Protein AF-U9TQ26-F1 (afdb_monomer_lite)

InterPro domains:
  IPR009071 High mobility group box domain [PS50118] (53-131)

Sequence (210 aa):
MTRAIKKACSNESNEDLIKKYGKVLDEVQDTLTITISNGQTPTANELLIKGDLKKPTNSSMLCINHLIKTCGLMDEVRKVEGTSKRTMQITRRLGGILWKRMDCHGPNKLFFIKLAQELRQIHKSKFPNYKPTSKKSAIRQFKFKQFKHVNDHIHIMNDHQIQPNITNPQNYLPQQQQISPQLTQQDFSYSSPYQHEILCYSDGNNLYIF

Structure (mmCIF, N/CA/C/O backbone):
data_AF-U9TQ26-F1
#
_entry.id   AF-U9TQ26-F1
#
loop_
_atom_site.group_PDB
_atom_site.id
_atom_site.type_symbol
_atom_site.label_atom_id
_atom_site.label_alt_id
_atom_site.label_comp_id
_atom_site.label_asym_id
_atom_site.label_entity_id
_atom_site.label_seq_id
_atom_site.pdbx_PDB_ins_code
_atom_site.Cartn_x
_atom_site.Cartn_y
_atom_site.Cartn_z
_atom_site.occupancy
_atom_site.B_iso_or_equiv
_atom_site.auth_seq_id
_atom_site.auth_comp_id
_atom_site.auth_asym_id
_atom_site.auth_atom_id
_atom_site.pdbx_PDB_model_num
ATOM 1 N N . MET A 1 1 ? 13.808 17.654 37.114 1.00 43.81 1 MET A N 1
ATOM 2 C CA . MET A 1 1 ? 12.631 17.375 36.251 1.00 43.81 1 MET A CA 1
ATOM 3 C C . MET A 1 1 ? 12.774 18.275 35.028 1.00 43.81 1 MET A C 1
ATOM 5 O O . MET A 1 1 ? 12.939 19.457 35.244 1.00 43.81 1 MET A O 1
ATOM 9 N N . THR A 1 2 ? 12.982 17.840 33.782 1.00 42.06 2 THR A N 1
ATOM 10 C CA . THR A 1 2 ? 12.018 17.198 32.867 1.00 42.06 2 THR A CA 1
ATOM 11 C C . THR A 1 2 ? 12.773 16.701 31.610 1.00 42.06 2 THR A C 1
ATOM 13 O O . THR A 1 2 ? 12.922 17.414 30.624 1.00 42.06 2 THR A O 1
ATOM 16 N N . ARG A 1 3 ? 13.269 15.454 31.607 1.00 40.59 3 ARG A N 1
ATOM 17 C CA . ARG A 1 3 ? 13.684 14.750 30.365 1.00 40.59 3 ARG A CA 1
ATOM 18 C C . ARG A 1 3 ? 12.710 13.641 29.947 1.00 40.59 3 ARG A C 1
ATOM 20 O O . ARG A 1 3 ? 12.872 13.058 28.882 1.00 40.59 3 ARG A O 1
ATOM 27 N N . ALA A 1 4 ? 11.668 13.396 30.742 1.00 45.12 4 ALA A N 1
ATOM 28 C CA . ALA A 1 4 ? 10.699 12.326 30.511 1.00 45.12 4 ALA A CA 1
ATOM 29 C C . ALA A 1 4 ? 9.598 12.670 29.485 1.00 45.12 4 ALA A C 1
ATOM 31 O O . ALA A 1 4 ? 8.915 11.774 29.007 1.00 45.12 4 ALA A O 1
ATOM 32 N N . ILE A 1 5 ? 9.436 13.937 29.085 1.00 44.72 5 ILE A N 1
ATOM 33 C CA . ILE A 1 5 ? 8.266 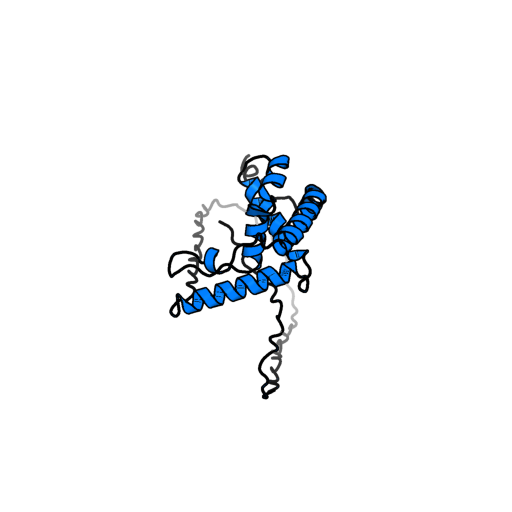14.358 28.285 1.00 44.72 5 ILE A CA 1
ATOM 34 C C . ILE A 1 5 ? 8.463 14.143 26.768 1.00 44.72 5 ILE A C 1
ATOM 36 O O . ILE A 1 5 ? 7.504 14.150 26.006 1.00 44.72 5 ILE A O 1
ATOM 40 N N . LYS A 1 6 ? 9.682 13.851 26.290 1.00 39.34 6 LYS A N 1
ATOM 41 C CA . LYS A 1 6 ? 9.944 13.675 24.844 1.00 39.34 6 LYS A CA 1
ATOM 42 C C . LYS A 1 6 ? 9.929 12.222 24.346 1.00 39.34 6 LYS A C 1
ATOM 44 O O . LYS A 1 6 ? 10.295 11.977 23.201 1.00 39.34 6 LYS A O 1
ATOM 49 N N . LYS A 1 7 ? 9.499 11.269 25.182 1.00 41.50 7 LYS A N 1
ATOM 50 C CA . LYS A 1 7 ? 9.422 9.827 24.866 1.00 41.50 7 LYS A CA 1
ATOM 51 C C . LYS A 1 7 ? 8.016 9.251 25.112 1.00 41.50 7 LYS A C 1
ATOM 53 O O . LYS A 1 7 ? 7.879 8.125 25.563 1.00 41.50 7 LYS A O 1
ATOM 58 N N . ALA A 1 8 ? 6.978 10.042 24.842 1.00 38.88 8 ALA A N 1
ATOM 59 C CA . ALA A 1 8 ? 5.574 9.631 24.972 1.00 38.88 8 ALA A CA 1
ATOM 60 C C . ALA A 1 8 ? 4.875 9.401 23.615 1.00 38.88 8 ALA A C 1
ATOM 62 O O . ALA A 1 8 ? 3.663 9.232 23.563 1.00 38.88 8 ALA A O 1
ATOM 63 N N . CYS A 1 9 ? 5.619 9.389 22.503 1.00 44.53 9 CYS A N 1
ATOM 64 C CA . CYS A 1 9 ? 5.066 9.113 21.179 1.00 44.53 9 CYS A CA 1
ATOM 65 C C . CYS A 1 9 ? 5.588 7.751 20.695 1.00 44.53 9 CYS A C 1
ATOM 67 O O . CYS A 1 9 ? 6.775 7.633 20.402 1.00 44.53 9 CYS A O 1
ATOM 69 N N . SER A 1 10 ? 4.687 6.763 20.618 1.00 52.91 10 SER A N 1
ATOM 70 C CA . SER A 1 10 ? 4.869 5.368 20.161 1.00 52.91 10 SER A CA 1
ATOM 71 C C . SER A 1 10 ? 5.214 4.311 21.226 1.00 52.91 10 SER A C 1
ATOM 73 O O . SER A 1 10 ? 6.255 3.665 21.139 1.00 52.91 10 SER A O 1
ATOM 75 N N . ASN A 1 11 ? 4.284 4.042 22.149 1.00 62.94 11 ASN A N 1
ATOM 76 C CA . ASN A 1 11 ? 4.274 2.795 22.934 1.00 62.94 11 ASN A CA 1
ATOM 77 C C . ASN A 1 11 ? 3.139 1.823 22.548 1.00 62.94 11 ASN A C 1
ATOM 79 O O . ASN A 1 11 ? 3.046 0.761 23.147 1.00 62.94 11 ASN A O 1
ATOM 83 N N . GLU A 1 12 ? 2.285 2.141 21.567 1.00 78.50 12 GLU A N 1
ATOM 84 C CA . GLU A 1 12 ? 1.255 1.190 21.114 1.00 78.50 12 GLU A CA 1
ATOM 85 C C . GLU A 1 12 ? 1.911 0.014 20.378 1.00 78.50 12 GLU A C 1
ATOM 87 O O . GLU A 1 12 ? 2.638 0.192 19.381 1.00 78.50 12 GLU A O 1
ATOM 92 N N . SER A 1 13 ? 1.663 -1.191 20.893 1.00 90.75 13 SER A N 1
ATOM 93 C CA . SER A 1 13 ? 2.089 -2.442 20.278 1.00 90.75 13 SER A CA 1
ATOM 94 C C . SER A 1 13 ? 1.297 -2.701 18.991 1.00 90.75 13 SER A C 1
ATOM 96 O O . SER A 1 13 ? 0.286 -2.052 18.717 1.00 90.75 13 SER A O 1
ATOM 98 N N . ASN A 1 14 ? 1.760 -3.632 18.153 1.00 91.88 14 ASN A N 1
ATOM 99 C CA . ASN A 1 14 ? 0.975 -4.013 16.975 1.00 91.88 14 ASN A CA 1
ATOM 100 C C . ASN A 1 14 ? -0.356 -4.664 17.374 1.00 91.88 14 ASN A C 1
ATOM 102 O O . ASN A 1 14 ? -1.339 -4.449 16.677 1.00 91.88 14 ASN A O 1
ATOM 106 N N . GLU A 1 15 ? -0.402 -5.376 18.501 1.00 93.31 15 GLU A N 1
ATOM 107 C CA . GLU A 1 15 ? -1.632 -5.985 19.017 1.00 93.31 15 GLU A CA 1
ATOM 108 C C . GLU A 1 15 ? -2.655 -4.928 19.437 1.00 93.31 15 GLU A C 1
ATOM 110 O O . GLU A 1 15 ? -3.832 -5.038 19.098 1.00 93.31 15 GLU A O 1
ATOM 115 N N . ASP A 1 16 ? -2.210 -3.844 20.082 1.00 94.12 16 ASP A N 1
ATOM 116 C CA . ASP A 1 16 ? -3.094 -2.725 20.436 1.00 94.12 16 ASP A CA 1
ATOM 117 C C . ASP A 1 16 ? -3.677 -2.065 19.184 1.00 94.12 16 ASP A C 1
ATOM 119 O O . ASP A 1 16 ? -4.864 -1.740 19.133 1.00 94.12 16 ASP A O 1
ATOM 123 N N . LEU A 1 17 ? -2.847 -1.899 18.149 1.00 93.94 17 LEU A N 1
ATOM 124 C CA . LEU A 1 17 ? -3.284 -1.360 16.865 1.00 93.94 17 LEU A CA 1
ATOM 125 C C . LEU A 1 17 ? -4.274 -2.300 16.168 1.00 93.94 17 LEU A C 1
ATOM 127 O O . LEU A 1 17 ? -5.287 -1.827 15.666 1.00 93.94 17 LEU A O 1
ATOM 131 N N . ILE A 1 18 ? -4.028 -3.612 16.166 1.00 94.81 18 ILE A N 1
ATOM 132 C CA . ILE A 1 18 ? -4.957 -4.602 15.600 1.00 94.81 18 ILE A CA 1
ATOM 133 C C . ILE A 1 18 ? -6.285 -4.568 16.354 1.00 94.81 18 ILE A C 1
ATOM 135 O O . ILE A 1 18 ? -7.337 -4.503 15.729 1.00 94.81 18 ILE A O 1
ATOM 139 N N . LYS A 1 19 ? -6.256 -4.531 17.687 1.00 95.88 19 LYS A N 1
ATOM 140 C CA . LYS A 1 19 ? -7.470 -4.459 18.505 1.00 95.88 19 LYS A CA 1
ATOM 141 C C . LYS A 1 19 ? -8.260 -3.176 18.246 1.00 95.88 19 LYS A C 1
ATOM 143 O O . LYS A 1 19 ? -9.481 -3.218 18.138 1.00 95.88 19 LYS A O 1
ATOM 148 N N . LYS A 1 20 ? -7.574 -2.036 18.137 1.00 95.38 20 LYS A N 1
ATOM 149 C CA . LYS A 1 20 ? -8.203 -0.725 17.923 1.00 95.38 20 LYS A CA 1
ATOM 150 C C . LYS A 1 20 ? -8.750 -0.553 16.504 1.00 95.38 20 LYS A C 1
ATOM 152 O O . LYS A 1 20 ? -9.807 0.044 16.334 1.00 95.38 20 LYS A O 1
ATOM 157 N N . TYR A 1 21 ? -8.034 -1.059 15.503 1.00 96.06 21 TYR A N 1
ATOM 158 C CA . TYR A 1 21 ? -8.329 -0.842 14.085 1.00 96.06 21 TYR A CA 1
ATOM 159 C C . TYR A 1 21 ? -8.848 -2.087 13.362 1.00 96.06 21 TYR A C 1
ATOM 161 O O . TYR A 1 21 ? -8.988 -2.040 12.148 1.00 96.06 21 TYR A O 1
ATOM 169 N N . GLY A 1 22 ? -9.156 -3.183 14.061 1.00 94.75 22 GLY A N 1
ATOM 170 C CA . GLY A 1 22 ? -9.505 -4.474 13.452 1.00 94.75 22 GLY A CA 1
ATOM 171 C C . GLY A 1 22 ? -10.570 -4.367 12.362 1.00 94.75 22 GLY A C 1
ATOM 172 O O . GLY A 1 22 ? -10.318 -4.760 11.229 1.00 94.75 22 GLY A O 1
ATOM 173 N N . LYS A 1 23 ? -11.688 -3.695 12.665 1.00 95.50 23 LYS A N 1
ATOM 174 C CA . LYS A 1 23 ? -12.761 -3.440 11.693 1.00 95.50 23 LYS A CA 1
ATOM 175 C C . LYS A 1 23 ? -12.274 -2.666 10.459 1.00 95.50 23 LYS A C 1
ATOM 177 O O . LYS A 1 23 ? -12.563 -3.062 9.339 1.00 95.50 23 LYS A O 1
ATOM 182 N N . VAL A 1 24 ? -11.490 -1.603 10.661 1.00 94.94 24 VAL A N 1
ATOM 183 C CA . VAL A 1 24 ? -10.896 -0.816 9.564 1.00 94.94 24 VAL A CA 1
ATOM 184 C C . VAL A 1 24 ? -9.964 -1.682 8.715 1.00 94.94 24 VAL A C 1
ATOM 186 O O . VAL A 1 24 ? -9.940 -1.549 7.498 1.00 94.94 24 VAL A O 1
ATOM 189 N N . LEU A 1 25 ? -9.184 -2.568 9.340 1.00 96.00 25 LEU A N 1
ATOM 190 C CA . LEU A 1 25 ? -8.271 -3.459 8.627 1.00 96.00 25 LEU A CA 1
ATOM 191 C C . LEU A 1 25 ? -9.029 -4.462 7.754 1.00 96.00 25 LEU A C 1
ATOM 193 O O . LEU A 1 25 ? -8.607 -4.686 6.623 1.00 96.00 25 LEU A O 1
ATOM 197 N N . ASP A 1 26 ? -10.126 -5.027 8.256 1.00 95.81 26 ASP A N 1
ATOM 198 C CA . ASP A 1 26 ? -10.966 -5.954 7.493 1.00 95.81 26 ASP A CA 1
ATOM 199 C C . ASP A 1 26 ? -11.636 -5.237 6.301 1.00 95.81 26 ASP A C 1
ATOM 201 O O . ASP A 1 26 ? -11.455 -5.652 5.158 1.00 95.81 26 ASP A O 1
ATOM 205 N N . GLU A 1 27 ? -12.278 -4.085 6.528 1.00 95.69 27 GLU A N 1
ATOM 206 C CA . GLU A 1 27 ? -12.946 -3.300 5.470 1.00 95.69 27 GLU A CA 1
ATOM 207 C C . GLU A 1 27 ? -11.976 -2.830 4.370 1.00 95.69 27 GLU A C 1
ATOM 209 O O . GLU A 1 27 ? -12.274 -2.883 3.170 1.00 95.69 27 GLU A O 1
ATOM 214 N N . VAL A 1 28 ? -10.780 -2.384 4.762 1.00 95.88 28 VAL A N 1
ATOM 215 C CA . VAL A 1 28 ? -9.735 -1.966 3.818 1.00 95.88 28 VAL A CA 1
ATOM 216 C C . VAL A 1 28 ? -9.204 -3.160 3.018 1.00 95.88 28 VAL A C 1
ATOM 218 O O . VAL A 1 28 ? -8.872 -3.009 1.840 1.00 95.88 28 VAL A O 1
ATOM 221 N N . GLN A 1 29 ? -9.116 -4.347 3.623 1.00 95.06 29 GLN A N 1
ATOM 222 C CA . GLN A 1 29 ? -8.685 -5.562 2.933 1.00 95.06 29 GLN A CA 1
ATOM 223 C C . GLN A 1 29 ? -9.734 -6.054 1.921 1.00 95.06 29 GLN A C 1
ATOM 225 O O . GLN A 1 29 ? -9.367 -6.486 0.823 1.00 95.06 29 GLN A O 1
ATOM 230 N N . ASP A 1 30 ? -11.020 -5.933 2.239 1.00 95.50 30 ASP A N 1
ATOM 231 C CA . ASP A 1 30 ? -12.103 -6.221 1.293 1.00 95.50 30 ASP A CA 1
ATOM 232 C C . ASP A 1 30 ? -12.075 -5.236 0.122 1.00 95.50 30 ASP A C 1
ATOM 234 O O . ASP A 1 30 ? -12.073 -5.638 -1.046 1.00 95.50 30 ASP A O 1
ATOM 238 N N . THR A 1 31 ? -11.920 -3.944 0.426 1.00 95.94 31 THR A N 1
ATOM 239 C CA . THR A 1 31 ? -11.765 -2.887 -0.582 1.00 95.94 31 THR A CA 1
ATOM 240 C C . THR A 1 31 ? -10.577 -3.160 -1.500 1.00 95.94 31 THR A C 1
ATOM 242 O O . THR A 1 31 ? -10.701 -3.012 -2.711 1.00 95.94 31 THR A O 1
ATOM 245 N N . LEU A 1 32 ? -9.440 -3.611 -0.958 1.00 96.00 32 LEU A N 1
ATOM 246 C CA . LEU A 1 32 ? -8.273 -3.991 -1.758 1.00 96.00 32 LEU A CA 1
ATOM 247 C C . LEU A 1 32 ? -8.599 -5.097 -2.771 1.00 96.00 32 LEU A C 1
ATOM 249 O O . LEU A 1 32 ? -8.167 -5.042 -3.922 1.00 96.00 32 LEU A O 1
ATOM 253 N N . THR A 1 33 ? -9.347 -6.110 -2.343 1.00 95.06 33 THR A N 1
ATOM 254 C CA . THR A 1 33 ? -9.734 -7.229 -3.213 1.00 95.06 33 THR A CA 1
ATOM 255 C C . THR A 1 33 ? -10.623 -6.740 -4.357 1.00 95.06 33 THR A C 1
ATOM 257 O O . THR A 1 33 ? -10.431 -7.127 -5.512 1.00 95.06 33 THR A O 1
ATO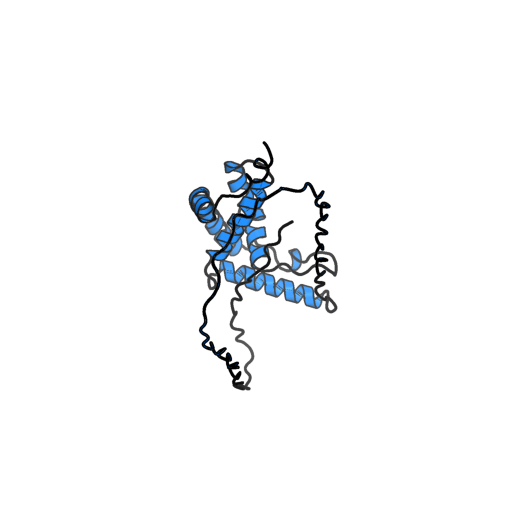M 260 N N . ILE A 1 34 ? -11.548 -5.827 -4.054 1.00 94.62 34 ILE A N 1
ATOM 261 C CA . ILE A 1 34 ? -12.435 -5.201 -5.038 1.00 94.62 34 ILE A CA 1
ATOM 262 C C . ILE A 1 34 ? -11.640 -4.322 -6.015 1.00 94.62 34 ILE A C 1
ATOM 264 O O . ILE A 1 34 ? -11.821 -4.448 -7.225 1.00 94.62 34 ILE A O 1
ATOM 268 N N . THR A 1 35 ? -10.732 -3.464 -5.534 1.00 94.00 35 THR A N 1
ATOM 269 C CA . THR A 1 35 ? -9.969 -2.552 -6.406 1.00 94.00 35 THR A CA 1
ATOM 270 C C . THR A 1 35 ? -9.038 -3.302 -7.352 1.00 94.00 35 THR A C 1
ATOM 272 O O . THR A 1 35 ? -8.935 -2.919 -8.518 1.00 94.00 35 THR A O 1
ATOM 275 N N . ILE A 1 36 ? -8.409 -4.390 -6.894 1.00 92.81 36 ILE A N 1
ATOM 276 C CA . ILE A 1 36 ? -7.606 -5.274 -7.751 1.00 92.81 36 ILE A CA 1
ATOM 277 C C . ILE A 1 36 ? -8.491 -5.945 -8.806 1.00 92.81 36 ILE A C 1
ATOM 279 O O . ILE A 1 36 ? -8.161 -5.906 -9.990 1.00 92.81 36 ILE A O 1
ATOM 283 N N . SER A 1 37 ? -9.629 -6.516 -8.401 1.00 91.88 37 SER A N 1
ATOM 284 C CA . SER A 1 37 ? -10.542 -7.217 -9.319 1.00 91.88 37 SER A CA 1
ATOM 285 C C . SER A 1 37 ? -11.130 -6.286 -10.385 1.00 91.88 37 SER A C 1
ATOM 287 O O . SER A 1 37 ? -11.307 -6.689 -11.530 1.00 91.88 37 SER A O 1
ATOM 289 N N . ASN A 1 38 ? -11.363 -5.021 -10.031 1.00 92.38 38 ASN A N 1
ATOM 290 C CA . ASN A 1 38 ? -11.875 -3.992 -10.937 1.00 92.38 38 ASN A CA 1
ATOM 291 C C . ASN A 1 38 ? -10.784 -3.317 -11.788 1.00 92.38 38 ASN A C 1
ATOM 293 O O . ASN A 1 38 ? -11.084 -2.381 -12.527 1.00 92.38 38 ASN A O 1
ATOM 297 N N . GLY A 1 39 ? -9.514 -3.720 -11.657 1.00 87.50 39 GLY A N 1
ATOM 298 C CA . GLY A 1 39 ? -8.400 -3.102 -12.381 1.00 87.50 39 GLY A CA 1
ATOM 299 C C . GLY A 1 39 ? -8.113 -1.651 -11.974 1.00 87.50 39 GLY A C 1
ATOM 300 O O . GLY A 1 39 ? -7.426 -0.934 -12.695 1.00 87.50 39 GLY A O 1
ATOM 301 N N . GLN A 1 40 ? -8.593 -1.201 -10.811 1.00 87.75 40 GLN A N 1
ATOM 302 C CA . GLN A 1 40 ? -8.373 0.150 -10.272 1.00 87.75 40 GLN A CA 1
ATOM 303 C C . GLN A 1 40 ? -7.003 0.284 -9.588 1.00 87.75 40 GLN A C 1
ATOM 305 O O . GLN A 1 40 ? -6.832 0.989 -8.591 1.00 87.75 40 GLN A O 1
ATOM 310 N N . THR A 1 41 ? -6.009 -0.421 -10.113 1.00 87.75 41 THR A N 1
ATOM 311 C CA . THR A 1 41 ? -4.641 -0.478 -9.605 1.00 87.75 41 THR A CA 1
ATOM 312 C C . THR A 1 41 ? -3.686 0.166 -10.598 1.00 87.75 41 THR A C 1
ATOM 314 O O . THR A 1 41 ? -3.845 -0.038 -11.800 1.00 87.75 41 THR A O 1
ATOM 317 N N . PRO A 1 42 ? -2.661 0.891 -10.127 1.00 84.25 42 PRO A N 1
ATOM 318 C CA . PRO A 1 42 ? -1.693 1.504 -11.019 1.00 84.25 42 PRO A CA 1
ATOM 319 C C . PRO A 1 42 ? -0.863 0.445 -11.752 1.00 84.25 42 PRO A C 1
ATOM 321 O O . PRO A 1 42 ? -0.456 -0.566 -11.174 1.00 84.25 42 PRO A O 1
ATOM 324 N N . THR A 1 43 ? -0.560 0.720 -13.012 1.00 87.94 43 THR A N 1
ATOM 325 C CA . THR A 1 43 ? 0.339 -0.072 -13.851 1.00 87.94 43 THR A CA 1
ATOM 326 C C . THR A 1 43 ? 1.804 0.200 -13.504 1.00 87.94 43 THR A C 1
ATOM 328 O O . THR A 1 43 ? 2.170 1.247 -12.960 1.00 87.94 43 THR A O 1
ATOM 331 N N . ALA A 1 44 ? 2.695 -0.724 -13.867 1.00 85.62 44 ALA A N 1
ATOM 332 C CA . ALA A 1 44 ? 4.127 -0.556 -13.630 1.00 85.62 44 ALA A CA 1
ATOM 333 C C . ALA A 1 44 ? 4.710 0.697 -14.324 1.00 85.62 44 ALA A C 1
ATOM 335 O O . ALA A 1 44 ? 5.607 1.342 -13.781 1.00 85.62 44 ALA A O 1
ATOM 336 N N . ASN A 1 45 ? 4.173 1.087 -15.486 1.00 84.81 45 ASN A N 1
ATOM 337 C CA . ASN A 1 45 ? 4.589 2.297 -16.201 1.00 84.81 45 ASN A CA 1
ATOM 338 C C . ASN A 1 45 ? 4.218 3.586 -15.449 1.00 84.81 45 ASN A C 1
ATOM 340 O O . ASN A 1 45 ? 5.028 4.509 -15.387 1.00 84.81 45 ASN A O 1
ATOM 344 N N . GLU A 1 46 ? 3.032 3.643 -14.839 1.00 86.50 46 GLU A N 1
ATOM 345 C CA . GLU A 1 46 ? 2.584 4.791 -14.033 1.00 86.50 46 GLU A CA 1
ATOM 346 C C . GLU A 1 46 ? 3.390 4.941 -12.736 1.00 86.50 46 GLU A C 1
ATOM 348 O O . GLU A 1 46 ? 3.581 6.048 -12.230 1.00 86.50 46 GLU A O 1
ATOM 353 N N . LEU A 1 47 ? 3.893 3.825 -12.204 1.00 85.94 47 LEU A N 1
ATOM 354 C CA . LEU A 1 47 ? 4.709 3.775 -10.989 1.00 85.94 47 LEU A CA 1
ATOM 355 C C . LEU A 1 47 ? 6.193 4.068 -11.230 1.00 85.94 47 LEU A C 1
ATOM 357 O O . LEU A 1 47 ? 6.968 4.174 -10.271 1.00 85.94 47 LEU A O 1
ATOM 361 N N . LEU A 1 48 ? 6.609 4.195 -12.490 1.00 82.81 48 LEU A N 1
ATOM 362 C CA . LEU A 1 48 ? 7.991 4.463 -12.840 1.00 82.81 48 LEU A CA 1
ATOM 363 C C . LEU A 1 48 ? 8.374 5.891 -12.434 1.00 82.81 48 LEU A C 1
ATOM 365 O O . LEU A 1 48 ? 7.880 6.884 -12.969 1.00 82.81 48 LEU A O 1
ATOM 369 N N . ILE A 1 49 ? 9.292 6.004 -11.476 1.00 76.00 49 ILE A N 1
ATOM 370 C CA . ILE A 1 49 ? 9.747 7.301 -10.977 1.00 76.00 49 ILE A CA 1
ATOM 371 C C . ILE A 1 49 ? 10.544 8.019 -12.075 1.00 76.00 49 ILE A C 1
ATOM 373 O O . ILE A 1 49 ? 11.438 7.442 -12.693 1.00 76.00 49 ILE A O 1
ATOM 377 N N . LYS A 1 50 ? 10.244 9.303 -12.301 1.00 66.88 50 LYS A N 1
ATOM 378 C CA . LYS A 1 50 ? 11.040 10.170 -13.180 1.00 66.88 50 LYS A CA 1
ATOM 379 C C . LYS A 1 50 ? 12.388 10.475 -12.503 1.00 66.88 50 LYS A C 1
ATOM 381 O O . LYS A 1 50 ? 12.408 11.054 -11.415 1.00 66.88 50 LYS A O 1
ATOM 386 N N . GLY A 1 51 ? 13.489 10.082 -13.143 1.00 60.50 51 GLY A N 1
ATOM 387 C CA . GLY A 1 51 ? 14.866 10.354 -12.714 1.00 60.50 51 GLY A CA 1
ATOM 388 C C . GLY A 1 51 ? 15.702 9.089 -12.486 1.00 60.50 51 GLY A C 1
ATOM 389 O O . GLY A 1 51 ? 15.308 8.196 -11.740 1.00 60.50 51 GLY A O 1
ATOM 390 N N . ASP A 1 52 ? 16.891 9.067 -13.084 1.00 60.88 52 ASP A N 1
ATOM 391 C CA . ASP A 1 52 ? 17.717 7.883 -13.388 1.00 60.88 52 ASP A CA 1
ATOM 392 C C . ASP A 1 52 ? 18.337 7.153 -12.176 1.00 60.88 52 ASP A C 1
ATOM 394 O O . ASP A 1 52 ? 19.129 6.223 -12.328 1.00 60.88 52 ASP A O 1
ATOM 398 N N . LEU A 1 53 ? 18.036 7.587 -10.949 1.00 69.31 53 LEU A N 1
ATOM 399 C CA . LEU A 1 53 ? 18.851 7.276 -9.766 1.00 69.31 53 LEU A CA 1
ATOM 400 C C . LEU A 1 53 ? 18.075 6.693 -8.579 1.00 69.31 53 LEU A C 1
ATOM 402 O O . LEU A 1 53 ? 18.688 6.325 -7.573 1.00 69.31 53 LEU A O 1
ATOM 406 N N . LYS A 1 54 ? 16.743 6.602 -8.640 1.00 81.94 54 LYS A N 1
ATOM 407 C CA . LYS A 1 54 ? 15.943 6.081 -7.517 1.00 81.94 54 LYS A CA 1
ATOM 408 C C . LYS A 1 54 ? 15.657 4.595 -7.692 1.00 81.94 54 LYS A C 1
ATOM 410 O O . LYS A 1 54 ? 15.239 4.163 -8.753 1.00 81.94 54 LYS A O 1
ATOM 415 N N . LYS A 1 55 ? 15.840 3.820 -6.617 1.00 86.31 55 LYS A N 1
ATOM 416 C CA . LYS A 1 55 ? 15.521 2.385 -6.599 1.00 86.31 55 LYS A CA 1
ATOM 417 C C . LYS A 1 55 ? 14.030 2.181 -6.923 1.00 86.31 55 LYS A C 1
ATOM 419 O O . LYS A 1 55 ? 13.212 2.905 -6.349 1.00 86.31 55 LYS A O 1
ATOM 424 N N . PRO A 1 56 ? 13.663 1.194 -7.763 1.00 89.56 56 PRO A N 1
ATOM 425 C CA . PRO A 1 56 ? 12.263 0.842 -7.958 1.00 89.56 56 PRO A CA 1
ATOM 426 C C . PRO A 1 56 ? 11.630 0.391 -6.634 1.00 89.56 56 PRO A C 1
ATOM 428 O O . PRO A 1 56 ? 12.271 -0.258 -5.800 1.00 89.56 56 PRO A O 1
ATOM 431 N N . THR A 1 57 ? 10.368 0.762 -6.439 1.00 91.69 57 THR A N 1
ATOM 432 C CA . THR A 1 57 ? 9.595 0.444 -5.232 1.00 91.69 57 THR A CA 1
ATOM 433 C C . THR A 1 57 ? 9.360 -1.069 -5.128 1.00 91.69 57 THR A C 1
ATOM 435 O O . THR A 1 57 ? 9.063 -1.709 -6.133 1.00 91.69 57 THR A O 1
ATOM 438 N N . ASN A 1 58 ? 9.496 -1.654 -3.931 1.00 95.06 58 ASN A N 1
ATOM 439 C CA . ASN A 1 58 ? 9.234 -3.084 -3.710 1.00 95.06 58 ASN A CA 1
ATOM 440 C C . ASN A 1 58 ? 7.733 -3.374 -3.509 1.00 95.06 58 ASN A C 1
ATOM 442 O O . ASN A 1 58 ? 6.932 -2.462 -3.307 1.00 95.06 58 ASN A O 1
ATOM 446 N N . SER A 1 59 ? 7.357 -4.653 -3.546 1.00 96.38 59 SER A N 1
ATOM 447 C CA . SER A 1 59 ? 5.960 -5.109 -3.487 1.00 96.38 59 SER A CA 1
ATOM 448 C C . SER A 1 59 ? 5.222 -4.659 -2.226 1.00 96.38 59 SER A C 1
ATOM 450 O O . SER A 1 59 ? 4.101 -4.162 -2.321 1.00 96.38 59 SER A O 1
ATOM 452 N N . SER A 1 60 ? 5.860 -4.753 -1.056 1.00 96.88 60 SER A N 1
ATOM 453 C CA . SER A 1 60 ? 5.256 -4.319 0.208 1.00 96.88 60 SER A CA 1
ATOM 454 C C . SER A 1 60 ? 4.960 -2.820 0.209 1.00 96.88 60 SER A C 1
ATOM 456 O O . SER A 1 60 ? 3.861 -2.411 0.577 1.00 96.88 60 SER A O 1
ATOM 458 N N . MET A 1 61 ? 5.888 -1.989 -0.272 1.00 95.69 61 MET A N 1
ATOM 459 C CA . MET A 1 61 ? 5.660 -0.549 -0.379 1.00 95.69 61 MET A CA 1
ATOM 460 C C . MET A 1 61 ? 4.622 -0.192 -1.440 1.00 95.69 61 MET A C 1
ATOM 462 O O . MET A 1 61 ? 3.859 0.748 -1.223 1.00 95.69 61 MET A O 1
ATOM 466 N N . LEU A 1 62 ? 4.563 -0.915 -2.564 1.00 96.06 62 LEU A N 1
ATOM 467 C C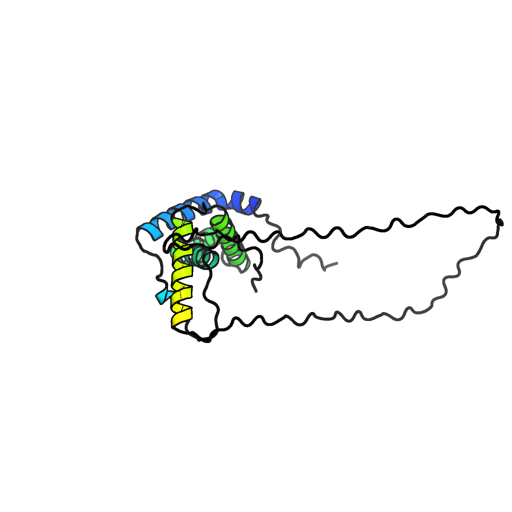A . LEU A 1 62 ? 3.502 -0.734 -3.559 1.00 96.06 62 LEU A CA 1
ATOM 468 C C . LEU A 1 62 ? 2.126 -1.014 -2.949 1.00 96.06 62 LEU A C 1
ATOM 470 O O . LEU A 1 62 ? 1.236 -0.172 -3.058 1.00 96.06 62 LEU A O 1
ATOM 474 N N . CYS A 1 63 ? 1.992 -2.133 -2.235 1.00 97.00 63 CYS A N 1
ATOM 475 C CA . CYS A 1 63 ? 0.770 -2.488 -1.525 1.00 97.00 63 CYS A CA 1
ATOM 476 C C . CYS A 1 63 ? 0.387 -1.422 -0.492 1.00 97.00 63 CYS A C 1
ATOM 478 O O . CYS A 1 63 ? -0.713 -0.880 -0.551 1.00 97.00 63 CYS A O 1
ATOM 480 N N . ILE A 1 64 ? 1.304 -1.045 0.406 1.00 97.06 64 ILE A N 1
ATOM 481 C CA . ILE A 1 64 ? 1.040 -0.040 1.447 1.00 97.06 64 ILE A CA 1
ATOM 482 C C . ILE A 1 64 ? 0.634 1.303 0.830 1.00 97.06 64 ILE A C 1
ATOM 484 O O . ILE A 1 64 ? -0.302 1.941 1.304 1.00 97.06 64 ILE A O 1
ATOM 488 N N . ASN A 1 65 ? 1.297 1.738 -0.242 1.00 95.56 65 ASN A N 1
ATOM 489 C CA . ASN A 1 65 ? 0.932 2.975 -0.925 1.00 95.56 65 ASN A CA 1
ATOM 490 C C . ASN A 1 65 ? -0.473 2.902 -1.537 1.00 95.56 65 ASN A C 1
ATOM 492 O O . ASN A 1 65 ? -1.200 3.892 -1.472 1.00 95.56 65 ASN A O 1
ATOM 496 N N . HIS A 1 66 ? -0.852 1.758 -2.111 1.00 95.62 66 HIS A N 1
ATOM 497 C CA . HIS A 1 66 ? -2.189 1.550 -2.664 1.00 95.62 66 HIS A CA 1
ATOM 498 C C . HIS A 1 66 ? -3.259 1.531 -1.564 1.00 95.62 66 HIS A C 1
ATOM 500 O O . HIS A 1 66 ? -4.253 2.242 -1.672 1.00 95.62 66 HIS A O 1
ATOM 506 N N . LEU A 1 67 ? -3.002 0.836 -0.451 1.00 97.00 67 LEU A N 1
ATOM 507 C CA . LEU A 1 67 ? -3.873 0.838 0.729 1.00 97.00 67 LEU A CA 1
ATOM 508 C C . LEU A 1 67 ? -4.132 2.262 1.246 1.00 97.00 67 LEU A C 1
ATOM 510 O O . LEU A 1 67 ? -5.265 2.632 1.540 1.00 97.00 67 LEU A O 1
ATOM 514 N N . ILE A 1 68 ? -3.075 3.076 1.325 1.00 95.81 68 ILE A N 1
ATOM 515 C CA . ILE A 1 68 ? -3.131 4.460 1.814 1.00 95.81 68 ILE A CA 1
ATOM 516 C C . ILE A 1 68 ? -3.893 5.381 0.859 1.00 95.81 68 ILE A C 1
ATOM 518 O O . ILE A 1 68 ? -4.647 6.229 1.329 1.00 95.81 68 ILE A O 1
ATOM 522 N N . LYS A 1 69 ? -3.643 5.275 -0.451 1.00 92.62 69 LYS A N 1
ATOM 523 C CA . LYS A 1 69 ? -4.127 6.246 -1.447 1.00 92.62 69 LYS A CA 1
ATOM 524 C C . LYS A 1 69 ? -5.453 5.868 -2.091 1.00 92.62 69 LYS A C 1
ATOM 526 O O . LYS A 1 69 ? -6.203 6.762 -2.457 1.00 92.62 69 LYS A O 1
ATOM 531 N N . THR A 1 70 ? -5.695 4.577 -2.286 1.00 93.44 70 THR A N 1
ATOM 532 C CA . THR A 1 70 ? -6.818 4.074 -3.082 1.00 93.44 70 THR A CA 1
ATOM 533 C C . THR A 1 70 ? -7.836 3.355 -2.210 1.00 93.44 70 THR A C 1
ATOM 535 O O . THR A 1 70 ? -9.025 3.598 -2.359 1.00 93.44 70 THR A O 1
ATOM 538 N N . CYS A 1 71 ? -7.393 2.536 -1.253 1.00 94.75 71 CYS A N 1
ATOM 539 C CA . CYS A 1 71 ? -8.307 1.788 -0.379 1.00 94.75 71 CYS A CA 1
ATOM 540 C C . CYS A 1 71 ? -8.740 2.570 0.878 1.00 94.75 71 CYS A C 1
ATOM 542 O O . CYS A 1 71 ? -9.314 1.984 1.786 1.00 94.75 71 CYS A O 1
ATOM 544 N N . GLY A 1 72 ? -8.429 3.868 0.980 1.00 94.06 72 GLY A N 1
ATOM 545 C CA . GLY A 1 72 ? -8.938 4.734 2.052 1.00 94.06 72 GLY A CA 1
ATOM 546 C C . GLY A 1 72 ? -8.321 4.540 3.445 1.00 94.06 72 GLY A C 1
ATOM 547 O O . GLY A 1 72 ? -8.773 5.181 4.392 1.00 94.06 72 GLY A O 1
ATOM 548 N N . LEU A 1 73 ? -7.256 3.738 3.608 1.00 96.62 73 LEU A N 1
ATOM 549 C CA . LEU A 1 73 ? -6.669 3.454 4.932 1.00 96.62 73 LEU A CA 1
ATOM 550 C C . LEU A 1 73 ? -6.258 4.729 5.687 1.00 96.62 73 LEU A C 1
ATOM 552 O O . LEU A 1 73 ? -6.382 4.806 6.907 1.00 96.62 73 LEU A O 1
ATOM 556 N N . MET A 1 74 ? -5.748 5.743 4.981 1.00 96.19 74 MET A N 1
ATOM 557 C CA . MET A 1 74 ? -5.389 7.019 5.609 1.00 96.19 74 MET A CA 1
ATOM 558 C C . MET A 1 74 ? -6.610 7.742 6.176 1.00 96.19 74 MET A C 1
ATOM 560 O O . MET A 1 74 ? -6.526 8.325 7.257 1.00 96.19 74 MET A O 1
ATOM 564 N N . ASP A 1 75 ? -7.717 7.720 5.445 1.00 96.00 75 ASP A N 1
ATOM 565 C CA . ASP A 1 75 ? -8.915 8.465 5.802 1.00 96.00 75 ASP A CA 1
ATOM 566 C C . ASP A 1 75 ? -9.639 7.798 6.969 1.00 96.00 75 ASP A C 1
ATOM 568 O O . ASP A 1 75 ? -10.033 8.494 7.903 1.00 96.00 75 ASP A O 1
ATOM 572 N N . GLU A 1 76 ? -9.677 6.465 7.017 1.00 95.69 76 GLU A N 1
ATOM 573 C CA . GLU A 1 76 ? -10.204 5.747 8.183 1.00 95.69 76 GLU A CA 1
ATOM 574 C C . GLU A 1 76 ? -9.389 6.016 9.455 1.00 95.69 76 GLU A C 1
ATOM 576 O O . GLU A 1 76 ? -9.950 6.299 10.514 1.00 95.69 76 GLU A O 1
ATOM 581 N N . VAL A 1 77 ? -8.055 6.035 9.367 1.00 94.81 77 VAL A N 1
ATOM 582 C CA . VAL A 1 77 ? -7.214 6.373 10.531 1.00 94.81 77 VAL A CA 1
ATOM 583 C C . VAL A 1 77 ? -7.410 7.835 10.950 1.00 94.81 77 VAL A C 1
ATOM 585 O O . VAL A 1 77 ? -7.419 8.137 12.144 1.00 94.81 77 VAL A O 1
ATOM 588 N N . ARG A 1 78 ? -7.612 8.759 10.000 1.00 95.44 78 ARG A N 1
ATOM 589 C CA . ARG A 1 78 ? -7.901 10.173 10.302 1.00 95.44 78 ARG A CA 1
ATOM 590 C C . ARG A 1 78 ? -9.223 10.364 11.036 1.00 95.44 78 ARG A C 1
ATOM 592 O O . ARG A 1 78 ? -9.286 11.260 11.872 1.00 95.44 78 ARG A O 1
ATOM 599 N N . LYS A 1 79 ? -10.248 9.548 10.770 1.00 94.19 79 LYS A N 1
ATOM 600 C CA . LYS A 1 79 ? -11.516 9.607 11.521 1.00 94.19 79 LYS A CA 1
ATOM 601 C C . LYS A 1 79 ? -11.316 9.308 13.010 1.00 94.19 79 LYS A C 1
ATOM 603 O O . LYS A 1 79 ? -12.048 9.842 13.834 1.00 94.19 79 LYS A O 1
ATOM 608 N N . VAL A 1 80 ? -10.314 8.494 13.351 1.00 91.56 80 VAL A N 1
ATOM 609 C CA . VAL A 1 80 ? -10.023 8.078 14.734 1.00 91.56 80 VAL A CA 1
ATOM 610 C C . VAL A 1 80 ? -8.992 8.985 15.418 1.00 91.56 80 VAL A C 1
ATOM 612 O O . VAL A 1 80 ? -9.168 9.352 16.575 1.00 91.56 80 VAL A O 1
ATOM 615 N N . GLU A 1 81 ? -7.906 9.348 14.731 1.00 90.31 81 GLU A N 1
ATOM 616 C CA . GLU A 1 81 ? -6.762 10.073 15.327 1.00 90.31 81 GLU A CA 1
ATOM 617 C C . GLU A 1 81 ? -6.715 11.564 14.961 1.00 90.31 81 GLU A C 1
ATOM 619 O O . GLU A 1 81 ? -5.879 12.309 15.476 1.00 90.31 81 GLU A O 1
ATOM 624 N N . GLY A 1 82 ? -7.547 12.006 14.018 1.00 90.88 82 GLY A N 1
ATOM 625 C CA . GLY A 1 82 ? -7.429 13.317 13.391 1.00 90.88 82 GLY A CA 1
ATOM 626 C C . GLY A 1 82 ? -6.217 13.432 12.457 1.00 90.88 82 GLY A C 1
ATOM 627 O O . GLY A 1 82 ? -5.594 12.448 12.039 1.00 90.88 82 GLY A O 1
ATOM 628 N N . THR A 1 83 ? -5.867 14.671 12.105 1.00 91.56 83 THR A N 1
ATOM 629 C CA . THR A 1 83 ? -4.746 14.967 11.201 1.00 91.56 83 THR A CA 1
ATOM 630 C C . THR A 1 83 ? -3.496 15.323 11.997 1.00 91.56 83 THR A C 1
ATOM 632 O O . THR A 1 83 ? -3.368 16.424 12.524 1.00 91.56 83 THR A O 1
ATOM 635 N N . SER A 1 84 ? -2.539 14.398 12.069 1.00 90.50 84 SER A N 1
ATOM 636 C CA . SER A 1 84 ? -1.250 14.626 12.725 1.00 90.50 84 SER A CA 1
ATOM 637 C C . SER A 1 84 ? -0.119 13.822 12.072 1.00 90.50 84 SER A C 1
ATOM 639 O O . SER A 1 84 ? -0.344 12.920 11.262 1.00 90.50 84 SER A O 1
ATOM 641 N N . LYS A 1 85 ? 1.134 14.107 12.456 1.00 88.94 85 LYS A N 1
ATOM 642 C CA . LYS A 1 85 ? 2.287 13.270 12.066 1.00 88.94 85 LYS A CA 1
ATOM 643 C C . LYS A 1 85 ? 2.150 11.832 12.581 1.00 88.94 85 LYS A C 1
ATOM 645 O O . LYS A 1 85 ? 2.563 10.903 11.889 1.00 88.94 85 LYS A O 1
ATOM 650 N N . ARG A 1 86 ? 1.549 11.650 13.764 1.00 90.06 86 ARG A N 1
ATOM 651 C CA . ARG A 1 86 ? 1.279 10.331 14.353 1.00 90.06 86 ARG A CA 1
ATOM 652 C C . ARG A 1 86 ? 0.329 9.525 13.469 1.00 90.06 86 ARG A C 1
ATOM 654 O O . ARG A 1 86 ? 0.582 8.344 13.263 1.00 90.06 86 ARG A O 1
ATOM 661 N N . THR A 1 87 ? -0.680 10.166 12.878 1.00 93.31 87 THR A N 1
ATOM 662 C CA . THR A 1 87 ? -1.637 9.530 11.959 1.00 93.31 87 THR A CA 1
ATOM 663 C C . THR A 1 87 ? -0.902 8.800 10.836 1.00 93.31 87 THR A C 1
ATOM 665 O O . THR A 1 87 ? -1.057 7.598 10.692 1.00 93.31 87 THR A O 1
ATOM 668 N N . MET A 1 88 ? 0.012 9.473 10.127 1.00 93.88 88 MET A N 1
ATOM 669 C CA . MET A 1 88 ? 0.808 8.850 9.056 1.00 93.88 88 MET A CA 1
ATOM 670 C C . MET A 1 88 ? 1.659 7.666 9.549 1.00 93.88 88 MET A C 1
ATOM 672 O O . MET A 1 88 ? 1.812 6.672 8.837 1.00 93.88 88 MET A O 1
ATOM 676 N N . GLN A 1 89 ? 2.225 7.759 10.757 1.00 93.50 89 GLN A N 1
ATOM 677 C CA . GLN A 1 89 ? 3.005 6.668 11.351 1.00 93.50 89 GLN A CA 1
ATOM 678 C C . GLN A 1 89 ? 2.122 5.451 11.652 1.00 93.50 89 GLN A C 1
ATOM 680 O O . GLN A 1 89 ? 2.502 4.332 11.308 1.00 93.50 89 GLN A O 1
ATOM 685 N N . ILE A 1 90 ? 0.938 5.668 12.232 1.00 94.62 90 ILE A N 1
ATOM 686 C CA . ILE A 1 90 ? -0.053 4.616 12.487 1.00 94.62 90 ILE A CA 1
ATOM 687 C C . ILE A 1 90 ? -0.502 3.995 11.164 1.00 94.62 90 ILE A C 1
ATOM 689 O O . ILE A 1 90 ? -0.378 2.786 11.003 1.00 94.62 90 ILE A O 1
ATOM 693 N N . THR A 1 91 ? -0.915 4.799 10.182 1.00 96.44 91 THR A N 1
ATOM 694 C CA . THR A 1 91 ? -1.377 4.318 8.872 1.00 96.44 91 THR A CA 1
ATOM 695 C C . THR A 1 91 ? -0.332 3.432 8.189 1.00 96.44 91 THR A C 1
ATOM 697 O O . THR A 1 91 ? -0.655 2.355 7.689 1.00 96.44 91 THR A O 1
ATOM 700 N N . ARG A 1 92 ? 0.949 3.827 8.208 1.00 95.88 92 ARG A N 1
ATOM 701 C CA . ARG A 1 92 ? 2.036 3.005 7.647 1.00 95.88 92 ARG A CA 1
ATOM 702 C C . ARG A 1 92 ? 2.255 1.709 8.424 1.00 95.88 92 ARG A C 1
ATOM 704 O O . ARG A 1 92 ? 2.495 0.675 7.801 1.00 95.88 92 ARG A O 1
ATOM 711 N N . ARG A 1 93 ? 2.170 1.743 9.761 1.00 95.75 93 ARG A N 1
ATOM 712 C CA . ARG A 1 93 ? 2.257 0.531 10.594 1.00 95.75 93 ARG A CA 1
ATOM 713 C C . ARG A 1 93 ? 1.106 -0.427 10.293 1.00 95.75 93 ARG A C 1
ATOM 715 O O . ARG A 1 93 ? 1.369 -1.605 10.076 1.00 95.75 93 ARG A O 1
ATOM 722 N N . LEU A 1 94 ? -0.124 0.077 10.195 1.00 97.25 94 LEU A N 1
ATOM 723 C CA . LEU A 1 94 ? -1.308 -0.703 9.824 1.00 97.25 94 LEU A CA 1
ATOM 724 C C . LEU A 1 94 ? -1.175 -1.321 8.426 1.00 97.25 94 LEU A C 1
ATOM 726 O O . LEU A 1 94 ? -1.427 -2.511 8.263 1.00 97.25 94 LEU A O 1
ATOM 730 N N . GLY A 1 95 ? -0.678 -0.571 7.437 1.00 97.25 95 GLY A N 1
ATOM 731 C CA . GLY A 1 95 ? -0.387 -1.123 6.109 1.00 97.25 95 GLY A CA 1
ATOM 732 C C . GLY A 1 95 ? 0.640 -2.263 6.154 1.00 97.25 95 GLY A C 1
ATOM 733 O O . GLY A 1 95 ? 0.480 -3.280 5.483 1.00 97.25 95 GLY A O 1
ATOM 734 N N . GLY A 1 96 ? 1.677 -2.132 6.987 1.00 96.94 96 GLY A N 1
ATOM 735 C CA . GLY A 1 96 ? 2.649 -3.204 7.215 1.00 96.94 96 GLY A CA 1
ATOM 736 C C . GLY A 1 96 ? 2.050 -4.436 7.904 1.00 96.94 96 GLY A C 1
ATOM 737 O O . GLY A 1 96 ? 2.432 -5.559 7.577 1.00 96.94 96 GLY A O 1
ATOM 738 N N . ILE A 1 97 ? 1.107 -4.240 8.830 1.00 96.56 97 ILE A N 1
ATOM 739 C CA . ILE A 1 97 ? 0.351 -5.323 9.476 1.00 96.56 97 ILE A CA 1
ATOM 740 C C . ILE A 1 97 ? -0.505 -6.057 8.436 1.00 96.56 97 ILE A C 1
ATOM 742 O O . ILE A 1 97 ? -0.402 -7.278 8.339 1.00 96.56 97 ILE A O 1
ATOM 746 N N . LEU A 1 98 ? -1.256 -5.335 7.595 1.00 96.56 98 LEU A N 1
ATOM 747 C CA . LEU A 1 98 ? -2.048 -5.927 6.507 1.00 96.56 98 LEU A CA 1
ATOM 748 C C . LEU A 1 98 ? -1.185 -6.740 5.541 1.00 96.56 98 LEU A C 1
ATOM 750 O O . LEU A 1 98 ? -1.508 -7.883 5.231 1.00 96.56 98 LEU A O 1
ATOM 754 N N . TRP A 1 99 ? -0.042 -6.197 5.116 1.00 97.38 99 TRP A N 1
ATOM 755 C CA . TRP A 1 99 ? 0.893 -6.920 4.248 1.00 97.38 99 TRP A CA 1
ATOM 756 C C . TRP A 1 99 ? 1.364 -8.255 4.841 1.00 97.38 99 TRP A C 1
ATOM 758 O O . TRP A 1 99 ? 1.513 -9.251 4.123 1.00 97.38 99 TRP A O 1
ATOM 768 N N . LYS A 1 100 ? 1.614 -8.284 6.154 1.00 95.75 100 LYS A N 1
ATOM 769 C CA . LYS A 1 100 ? 2.021 -9.501 6.864 1.00 95.75 100 LYS A CA 1
ATOM 770 C C . LYS A 1 100 ? 0.866 -10.482 7.049 1.00 95.75 100 LYS A C 1
ATOM 772 O O . LYS A 1 100 ? 1.110 -11.677 6.957 1.00 95.75 100 LYS A O 1
ATOM 777 N N . ARG A 1 101 ? -0.355 -9.984 7.268 1.00 93.69 101 ARG A N 1
ATOM 778 C CA . ARG A 1 101 ? -1.577 -10.790 7.411 1.00 93.69 101 ARG A CA 1
ATOM 779 C C . ARG A 1 101 ? -1.986 -11.479 6.108 1.00 93.69 101 ARG A C 1
ATOM 781 O O . ARG A 1 101 ? -2.553 -12.563 6.155 1.00 93.69 101 ARG A O 1
ATOM 788 N N . MET A 1 102 ? -1.710 -10.865 4.957 1.00 93.75 102 MET A N 1
ATOM 789 C CA . MET A 1 102 ? -2.037 -11.450 3.656 1.00 93.75 102 MET A CA 1
ATOM 790 C C . MET A 1 102 ? -1.268 -12.749 3.395 1.00 93.75 102 MET A C 1
ATOM 792 O O . MET A 1 102 ? -0.036 -12.787 3.523 1.00 93.75 102 MET A O 1
ATOM 796 N N . ASP A 1 103 ? -2.001 -13.761 2.931 1.00 92.00 103 ASP A N 1
ATOM 797 C CA . ASP A 1 103 ? -1.445 -15.026 2.458 1.00 92.00 103 ASP A CA 1
ATOM 798 C C . ASP A 1 103 ? -0.430 -14.782 1.331 1.00 92.00 103 ASP A C 1
ATOM 800 O O . ASP A 1 103 ? -0.694 -14.037 0.384 1.00 92.00 103 ASP A O 1
ATOM 804 N N . CYS A 1 104 ? 0.753 -15.389 1.447 1.00 89.56 104 CYS A N 1
ATOM 805 C CA . CYS A 1 104 ? 1.821 -15.277 0.459 1.00 89.56 104 CYS A CA 1
ATOM 806 C C . CYS A 1 104 ? 1.436 -15.863 -0.900 1.00 89.56 104 CYS A C 1
ATOM 808 O O . CYS A 1 104 ? 1.926 -15.368 -1.915 1.00 89.56 104 CYS A O 1
ATOM 810 N N . HIS A 1 105 ? 0.530 -16.843 -0.923 1.00 91.06 105 HIS A N 1
ATOM 811 C CA . HIS A 1 105 ? -0.027 -17.411 -2.151 1.00 91.06 105 HIS A CA 1
ATOM 812 C C . HIS A 1 105 ? -1.368 -16.780 -2.548 1.00 91.06 105 HIS A C 1
ATOM 814 O O . HIS A 1 105 ? -1.925 -17.111 -3.594 1.00 91.06 105 HIS A O 1
ATOM 820 N N . GLY A 1 106 ? -1.861 -15.828 -1.753 1.00 93.19 106 GLY A N 1
ATOM 821 C CA . GLY A 1 106 ? -3.113 -15.138 -2.012 1.00 93.19 106 GLY A CA 1
ATOM 822 C C . GLY A 1 106 ? -3.036 -14.214 -3.235 1.00 93.19 106 GLY A C 1
ATOM 823 O O . GLY A 1 106 ? -1.984 -13.617 -3.506 1.00 93.19 106 GLY A O 1
ATOM 824 N N . PRO A 1 107 ? -4.159 -14.018 -3.951 1.00 93.62 107 PRO A N 1
ATOM 825 C CA . PRO A 1 107 ? -4.197 -13.243 -5.193 1.00 93.62 107 PRO A CA 1
ATOM 826 C C . PRO A 1 107 ? -3.701 -11.804 -5.003 1.00 93.62 107 PRO A C 1
ATOM 828 O O . PRO A 1 107 ? -2.909 -11.313 -5.806 1.00 93.62 107 PRO A O 1
ATOM 831 N N . ASN A 1 108 ? -4.075 -11.154 -3.896 1.00 94.19 108 ASN A N 1
ATOM 832 C CA . ASN A 1 108 ? -3.695 -9.767 -3.617 1.00 94.19 108 ASN A CA 1
ATOM 833 C C . ASN A 1 108 ? -2.182 -9.607 -3.410 1.00 94.19 108 ASN A C 1
ATOM 835 O O . ASN A 1 108 ? -1.563 -8.682 -3.935 1.00 94.19 108 ASN A O 1
ATOM 839 N N . LYS A 1 109 ? -1.555 -10.519 -2.658 1.00 95.31 109 LYS A N 1
ATOM 840 C CA . LYS A 1 109 ? -0.114 -10.465 -2.383 1.00 95.31 109 LYS A CA 1
ATOM 841 C C . LYS A 1 109 ? 0.693 -10.774 -3.638 1.00 95.31 109 LYS A C 1
ATOM 843 O O . LYS A 1 109 ? 1.638 -10.047 -3.953 1.00 95.31 109 LYS A O 1
ATOM 848 N N . LEU A 1 110 ? 0.270 -11.791 -4.391 1.00 95.75 110 LEU A N 1
ATOM 849 C CA . LEU A 1 110 ? 0.861 -12.145 -5.680 1.00 95.75 110 LEU A CA 1
ATOM 850 C C . LEU A 1 110 ? 0.748 -11.010 -6.701 1.00 95.75 110 LEU A C 1
ATOM 852 O O . LEU A 1 110 ? 1.708 -1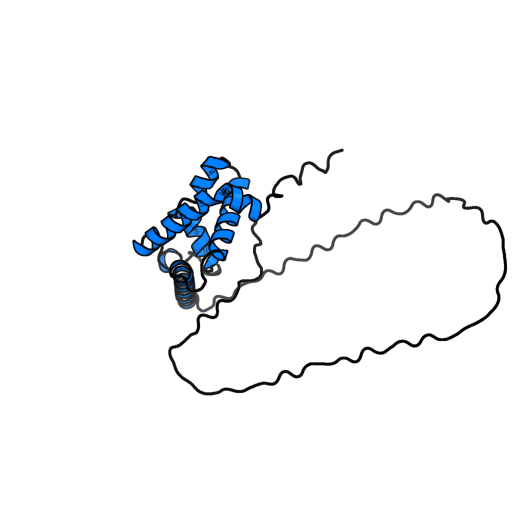0.770 -7.431 1.00 95.75 110 LEU A O 1
ATOM 856 N N . PHE A 1 111 ? -0.369 -10.278 -6.722 1.00 96.00 111 PHE A N 1
ATOM 857 C CA . PHE A 1 111 ? -0.548 -9.115 -7.591 1.00 96.00 111 PHE A CA 1
ATOM 858 C C . PHE A 1 111 ? 0.570 -8.078 -7.390 1.00 96.00 111 PHE A C 1
ATOM 860 O O . PHE A 1 111 ? 1.274 -7.735 -8.338 1.00 96.00 111 PHE A O 1
ATOM 867 N N . PHE A 1 112 ? 0.824 -7.638 -6.151 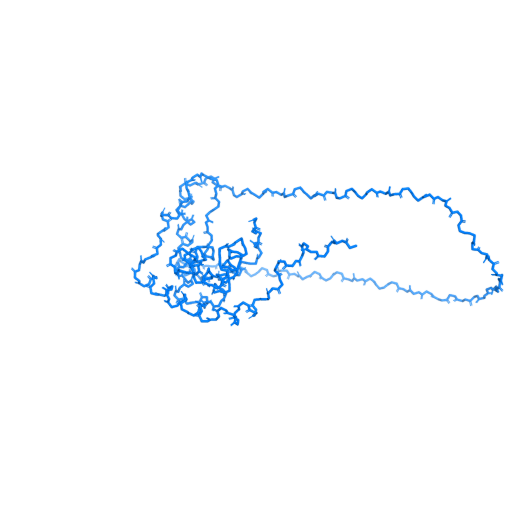1.00 96.81 112 PHE A N 1
ATOM 868 C CA . PHE A 1 112 ? 1.878 -6.646 -5.891 1.00 96.81 112 PHE A CA 1
ATOM 869 C C . PHE A 1 112 ? 3.296 -7.192 -6.081 1.00 96.81 112 PHE A C 1
ATOM 871 O O . PHE A 1 112 ? 4.207 -6.423 -6.399 1.00 96.81 112 PHE A O 1
ATOM 878 N N . ILE A 1 113 ? 3.507 -8.498 -5.890 1.00 96.31 113 ILE A N 1
ATOM 879 C CA . ILE A 1 113 ? 4.785 -9.148 -6.210 1.00 96.31 113 ILE A CA 1
ATOM 880 C C . ILE A 1 113 ? 5.052 -9.061 -7.715 1.00 96.31 113 ILE A C 1
ATOM 882 O O . ILE A 1 113 ? 6.123 -8.594 -8.106 1.00 96.31 113 ILE A O 1
ATOM 886 N N . LYS A 1 114 ? 4.073 -9.432 -8.548 1.00 95.75 114 LYS A N 1
ATOM 887 C CA . LYS A 1 114 ? 4.171 -9.342 -10.013 1.00 95.75 114 LYS A CA 1
ATOM 888 C C . LYS A 1 114 ? 4.363 -7.898 -10.472 1.00 95.75 114 LYS A C 1
ATOM 890 O O . LYS A 1 114 ? 5.306 -7.612 -11.204 1.00 95.75 114 LYS A O 1
ATOM 895 N N . LEU A 1 115 ? 3.575 -6.966 -9.937 1.00 95.56 115 LEU A N 1
ATOM 896 C CA . LEU A 1 115 ? 3.693 -5.542 -10.253 1.00 95.56 115 LEU A CA 1
ATOM 897 C C . LEU A 1 115 ? 5.091 -4.982 -9.929 1.00 95.56 115 LEU A C 1
ATOM 899 O O . LEU A 1 115 ? 5.663 -4.219 -10.706 1.00 95.56 115 LEU A O 1
ATOM 903 N N . ALA A 1 116 ? 5.682 -5.381 -8.798 1.00 95.69 116 ALA A N 1
ATOM 904 C CA . ALA A 1 116 ? 7.043 -4.980 -8.440 1.00 95.69 116 ALA A CA 1
ATOM 905 C C . ALA A 1 116 ? 8.104 -5.590 -9.371 1.00 95.69 116 ALA A C 1
ATOM 907 O O . ALA A 1 116 ? 9.106 -4.937 -9.675 1.00 95.69 116 ALA A O 1
ATOM 908 N N . GLN A 1 117 ? 7.902 -6.830 -9.826 1.00 95.62 117 GLN A N 1
ATOM 909 C CA . GLN A 1 117 ? 8.779 -7.474 -10.805 1.00 95.62 117 GLN A CA 1
ATOM 910 C C . GLN A 1 117 ? 8.722 -6.749 -12.151 1.00 95.62 117 GLN A C 1
ATOM 912 O O . GLN A 1 117 ? 9.773 -6.399 -12.685 1.00 95.62 117 GLN A O 1
ATOM 917 N N . GLU A 1 118 ? 7.526 -6.453 -12.657 1.00 95.25 118 GLU A N 1
ATOM 918 C CA . GLU A 1 118 ? 7.327 -5.683 -13.890 1.00 95.25 118 GLU A CA 1
ATOM 919 C C . GLU A 1 118 ? 7.982 -4.303 -13.801 1.00 95.25 118 GLU A C 1
ATOM 921 O O . GLU A 1 118 ? 8.772 -3.927 -14.670 1.00 95.25 118 GLU A O 1
ATOM 926 N N . LEU A 1 119 ? 7.752 -3.581 -12.698 1.00 93.44 119 LEU A N 1
ATOM 927 C CA . LEU A 1 119 ? 8.383 -2.286 -12.446 1.00 93.44 119 LEU A CA 1
ATOM 928 C C . LEU A 1 119 ? 9.913 -2.388 -12.459 1.00 93.44 119 LEU A C 1
ATOM 930 O O . LEU A 1 119 ? 10.592 -1.525 -13.016 1.00 93.44 119 LEU A O 1
ATOM 934 N N . ARG A 1 120 ? 10.477 -3.451 -11.873 1.00 92.31 120 ARG A N 1
ATOM 935 C CA . ARG A 1 120 ? 11.924 -3.693 -11.878 1.00 92.31 120 ARG A CA 1
ATOM 936 C C . ARG A 1 120 ? 12.453 -3.967 -13.286 1.00 92.31 120 ARG A C 1
ATOM 938 O O . ARG A 1 120 ? 13.537 -3.476 -13.603 1.00 92.31 120 ARG A O 1
ATOM 945 N N . GLN A 1 121 ? 11.722 -4.713 -14.114 1.00 93.06 121 GLN A N 1
ATOM 946 C CA . GLN A 1 121 ? 12.120 -4.973 -15.501 1.00 93.06 121 GLN A CA 1
ATOM 947 C C . GLN A 1 121 ? 12.096 -3.694 -16.335 1.00 93.06 121 GLN A C 1
ATOM 949 O O . GLN A 1 121 ? 13.098 -3.360 -16.961 1.00 93.06 121 GLN A O 1
ATOM 954 N N . ILE A 1 122 ? 11.012 -2.918 -16.259 1.00 92.06 122 ILE A N 1
ATOM 955 C CA . ILE A 1 122 ? 10.901 -1.627 -16.953 1.00 92.06 122 ILE A CA 1
ATOM 956 C C . ILE A 1 122 ? 12.019 -0.680 -16.505 1.00 92.06 122 ILE A C 1
ATOM 958 O O . ILE A 1 122 ? 12.683 -0.057 -17.334 1.00 92.06 122 ILE A O 1
ATOM 962 N N . HIS A 1 123 ? 12.284 -0.606 -15.197 1.00 91.62 123 HIS A N 1
ATOM 963 C CA . HIS A 1 123 ? 13.373 0.204 -14.659 1.00 91.62 123 HIS A CA 1
ATOM 964 C C . HIS A 1 123 ? 14.742 -0.241 -15.191 1.00 91.62 123 HIS A C 1
ATOM 966 O O . HIS A 1 123 ? 15.559 0.605 -15.543 1.00 91.62 123 HIS A O 1
ATOM 972 N N . LYS A 1 124 ? 15.015 -1.551 -15.259 1.00 90.69 124 LYS A N 1
ATOM 973 C CA . LYS A 1 124 ? 16.278 -2.084 -15.795 1.00 90.69 124 LYS A CA 1
ATOM 974 C C . LYS A 1 124 ? 16.444 -1.751 -17.279 1.00 90.69 124 LYS A C 1
ATOM 976 O O . LYS A 1 124 ? 17.531 -1.349 -17.677 1.00 90.69 124 LYS A O 1
ATOM 981 N N . SER A 1 125 ? 15.381 -1.875 -18.070 1.00 90.88 125 SER A N 1
ATOM 982 C CA . SER A 1 125 ? 15.398 -1.533 -19.496 1.00 90.88 125 SER A CA 1
ATOM 983 C C . SER A 1 125 ? 15.626 -0.040 -19.728 1.00 90.88 125 SER A C 1
ATOM 985 O O . SER A 1 125 ? 16.377 0.335 -20.622 1.00 90.88 125 SER A O 1
ATOM 987 N N . LYS A 1 126 ? 15.018 0.823 -18.904 1.00 90.06 126 LYS A N 1
ATOM 988 C CA . LYS A 1 126 ? 15.159 2.281 -19.028 1.00 90.06 126 LYS A CA 1
ATOM 989 C C . LYS A 1 126 ? 16.486 2.809 -18.479 1.00 90.06 126 LYS A C 1
ATOM 991 O O . LYS A 1 126 ? 17.014 3.788 -18.995 1.00 90.06 126 LYS A O 1
ATOM 996 N N . PHE A 1 127 ? 17.025 2.163 -17.447 1.00 89.62 127 PHE A N 1
ATOM 997 C CA . PHE A 1 127 ? 18.253 2.566 -16.760 1.00 89.62 127 PHE A CA 1
ATOM 998 C C . PHE A 1 127 ? 19.227 1.379 -16.640 1.00 89.62 127 PHE A C 1
ATOM 1000 O O . PHE A 1 127 ? 19.482 0.898 -15.531 1.00 89.62 127 PHE A O 1
ATOM 1007 N N . PRO A 1 128 ? 19.806 0.893 -17.755 1.00 88.12 128 PRO A N 1
ATOM 1008 C CA . PRO A 1 128 ? 20.641 -0.315 -17.765 1.00 88.12 128 PRO A CA 1
ATOM 1009 C C . PRO A 1 128 ? 21.917 -0.179 -16.922 1.00 88.12 128 PRO A C 1
ATOM 1011 O O . PRO A 1 128 ? 22.413 -1.164 -16.379 1.00 88.12 128 PRO A O 1
ATOM 1014 N N . ASN A 1 129 ? 22.410 1.051 -16.754 1.00 88.06 129 ASN A N 1
ATOM 1015 C CA . ASN A 1 129 ? 23.612 1.362 -15.978 1.00 88.06 129 ASN A CA 1
ATOM 1016 C C . ASN A 1 129 ? 23.322 1.706 -14.507 1.00 88.06 129 ASN A C 1
ATOM 1018 O O . ASN A 1 129 ? 24.234 2.092 -13.771 1.00 88.06 129 ASN A O 1
ATOM 1022 N N . TYR A 1 130 ? 22.066 1.594 -14.062 1.00 87.88 130 TYR A N 1
ATOM 1023 C CA . TYR A 1 130 ? 21.695 1.893 -12.685 1.00 87.88 130 TYR A CA 1
ATOM 1024 C C . TYR A 1 130 ? 22.422 0.973 -11.694 1.00 87.88 130 TYR A C 1
ATOM 1026 O O . TYR A 1 130 ? 22.339 -0.255 -11.774 1.00 87.88 130 TYR A O 1
ATOM 1034 N N . LYS A 1 131 ? 23.074 1.577 -10.695 1.00 84.00 131 LYS A N 1
ATOM 1035 C CA . LYS A 1 131 ? 23.669 0.877 -9.552 1.00 84.00 131 LYS A CA 1
ATOM 1036 C C . LYS A 1 131 ? 23.105 1.449 -8.247 1.00 84.00 131 LYS A C 1
ATOM 1038 O O . LYS A 1 131 ? 23.178 2.663 -8.044 1.00 84.00 131 LYS A O 1
ATOM 1043 N N . PRO A 1 132 ? 22.571 0.612 -7.338 1.00 80.62 132 PRO A N 1
ATOM 1044 C CA . PRO A 1 132 ? 22.140 1.071 -6.023 1.00 80.62 132 PRO A CA 1
ATOM 1045 C C . PRO A 1 132 ? 23.302 1.716 -5.260 1.00 80.62 132 PRO A C 1
ATOM 1047 O O . PRO A 1 132 ? 24.321 1.076 -5.011 1.00 80.62 132 PRO A O 1
ATOM 1050 N N . THR A 1 133 ? 23.149 2.976 -4.856 1.00 76.00 133 THR A N 1
ATOM 1051 C CA . THR A 1 133 ? 24.135 3.658 -4.011 1.00 76.00 133 THR A CA 1
ATOM 1052 C C . THR A 1 133 ? 23.746 3.505 -2.543 1.00 76.00 133 THR A C 1
ATOM 1054 O O . THR A 1 133 ? 22.854 4.183 -2.038 1.00 76.00 133 THR A O 1
ATOM 1057 N N . SER A 1 134 ? 24.412 2.609 -1.814 1.00 73.44 134 SER A N 1
ATOM 1058 C CA . SER A 1 134 ? 24.323 2.601 -0.351 1.00 73.44 134 SER A CA 1
ATOM 1059 C C . SER A 1 134 ? 25.295 3.644 0.202 1.00 73.44 134 SER A C 1
ATOM 1061 O O . SER A 1 134 ? 26.499 3.393 0.286 1.00 73.44 134 SER A O 1
ATOM 1063 N N . LYS A 1 135 ? 24.807 4.830 0.584 1.00 68.31 135 LYS A N 1
ATOM 1064 C CA . LYS A 1 135 ? 25.623 5.751 1.389 1.00 68.31 135 LYS A CA 1
ATOM 1065 C C . LYS A 1 135 ? 25.816 5.110 2.764 1.00 68.31 135 LYS A C 1
ATOM 1067 O O . LYS A 1 135 ? 24.869 5.049 3.543 1.00 68.31 135 LYS A O 1
ATOM 1072 N N . LYS A 1 136 ? 27.019 4.608 3.063 1.00 68.12 136 LYS A N 1
ATOM 1073 C CA . LYS A 1 136 ? 27.370 4.177 4.424 1.00 68.12 136 LYS A CA 1
ATOM 1074 C C . LYS A 1 136 ? 27.236 5.401 5.330 1.00 68.12 136 LYS A C 1
ATOM 1076 O O . LYS A 1 136 ? 27.917 6.400 5.107 1.00 68.12 136 LYS A O 1
ATOM 1081 N N . SER A 1 137 ? 26.326 5.368 6.303 1.00 64.50 137 SER A N 1
ATOM 1082 C CA . SER A 1 137 ? 26.222 6.447 7.283 1.00 64.50 137 SER A CA 1
ATOM 1083 C C . SER A 1 137 ? 27.546 6.532 8.034 1.00 64.50 137 SER A C 1
ATOM 1085 O O . SER A 1 137 ? 27.973 5.531 8.611 1.00 64.50 137 SER A O 1
ATOM 1087 N N . ALA A 1 138 ? 28.196 7.696 8.035 1.00 67.88 138 ALA A N 1
ATOM 1088 C CA . ALA A 1 138 ? 29.352 7.916 8.890 1.00 67.88 138 ALA A CA 1
ATOM 1089 C C . ALA A 1 138 ? 28.925 7.639 10.339 1.00 67.88 138 ALA A C 1
ATOM 1091 O O . ALA A 1 138 ? 28.051 8.325 10.876 1.00 67.88 138 ALA A O 1
ATOM 1092 N N . ILE A 1 139 ? 29.489 6.592 10.942 1.00 68.25 139 ILE A N 1
ATOM 1093 C CA . ILE A 1 139 ? 29.283 6.275 12.354 1.00 68.25 139 ILE A CA 1
ATOM 1094 C C . ILE A 1 139 ? 29.759 7.508 13.125 1.00 68.25 139 ILE A C 1
ATOM 1096 O O . ILE A 1 139 ? 30.944 7.840 13.093 1.00 68.25 139 ILE A O 1
ATOM 1100 N N . ARG A 1 140 ? 28.837 8.236 13.768 1.00 64.75 140 ARG A N 1
ATOM 1101 C CA . ARG A 1 140 ? 29.212 9.359 14.633 1.00 64.75 140 ARG A CA 1
ATOM 1102 C C . ARG A 1 140 ? 30.030 8.784 15.779 1.00 64.75 140 ARG A C 1
ATOM 1104 O O . ARG A 1 140 ? 29.481 8.118 16.651 1.00 64.75 140 ARG A O 1
ATOM 1111 N N . GLN A 1 141 ? 31.333 9.043 15.780 1.00 66.62 141 GLN A N 1
ATOM 1112 C CA . GLN A 1 141 ? 32.156 8.799 16.954 1.00 66.62 141 GLN A CA 1
ATOM 1113 C C . GLN A 1 141 ? 31.686 9.766 18.044 1.00 66.62 141 GLN A C 1
ATOM 1115 O O . GLN A 1 141 ? 31.900 10.977 17.954 1.00 66.62 141 GLN A O 1
ATOM 1120 N N . PHE A 1 142 ? 30.981 9.249 19.048 1.00 65.56 142 PHE A N 1
ATOM 1121 C CA . PHE A 1 142 ? 30.649 10.021 20.236 1.00 65.56 142 PHE A CA 1
ATOM 1122 C C . PHE A 1 142 ? 31.954 10.328 20.973 1.00 65.56 142 PHE A C 1
ATOM 1124 O O . PHE A 1 142 ? 32.537 9.459 21.614 1.00 65.56 142 PHE A O 1
ATOM 1131 N N . LYS A 1 143 ? 32.432 11.571 20.874 1.00 63.00 143 LYS A N 1
ATOM 1132 C CA . LYS A 1 143 ? 33.495 12.061 21.753 1.00 63.00 143 LYS A CA 1
ATOM 1133 C C . LYS A 1 143 ? 32.872 12.328 23.119 1.00 63.00 143 LYS A C 1
ATOM 1135 O O . LYS A 1 143 ? 32.249 13.369 23.327 1.00 63.00 143 LYS A O 1
ATOM 1140 N N . PHE A 1 144 ? 33.002 11.377 24.038 1.00 66.12 144 PHE A N 1
ATOM 1141 C CA . PHE A 1 144 ? 32.705 11.627 25.443 1.00 66.12 144 PHE A CA 1
ATOM 1142 C C . PHE A 1 144 ? 33.719 12.651 25.963 1.00 66.12 144 PHE A C 1
ATOM 1144 O O . PHE A 1 144 ? 34.926 12.421 25.904 1.00 66.12 144 PHE A O 1
ATOM 1151 N N . LYS A 1 145 ? 33.243 13.808 26.438 1.00 66.19 145 LYS A N 1
ATOM 1152 C CA . LYS A 1 145 ? 34.089 14.725 27.205 1.00 66.19 145 LYS A CA 1
ATOM 1153 C C . LYS A 1 145 ? 34.446 14.012 28.509 1.00 66.19 145 LYS A C 1
ATOM 1155 O O . LYS A 1 145 ? 33.567 13.809 29.341 1.00 66.19 145 LYS A O 1
ATOM 1160 N N . GLN A 1 146 ? 35.707 13.620 28.674 1.00 56.22 146 GLN A N 1
ATOM 1161 C CA . GLN A 1 146 ? 36.222 13.250 29.987 1.00 56.22 146 GLN A CA 1
ATOM 1162 C C . GLN A 1 146 ? 36.184 14.509 30.857 1.00 56.22 146 GLN A C 1
ATOM 1164 O O . GLN A 1 146 ? 36.891 15.482 30.589 1.00 56.22 146 GLN A O 1
ATOM 1169 N N . PHE A 1 147 ? 35.308 14.523 31.858 1.00 55.03 147 PHE A N 1
ATOM 1170 C CA . PHE A 1 147 ? 35.408 15.500 32.930 1.00 55.03 147 PHE A CA 1
ATOM 1171 C C . PHE A 1 147 ? 36.666 15.152 33.721 1.00 55.03 147 PHE A C 1
ATOM 1173 O O . PHE A 1 147 ? 36.817 14.016 34.169 1.00 55.03 147 PHE A O 1
ATOM 1180 N N . LYS A 1 148 ? 37.596 16.106 33.833 1.00 51.94 148 LYS A N 1
ATOM 1181 C CA . LYS A 1 148 ? 38.755 15.964 34.713 1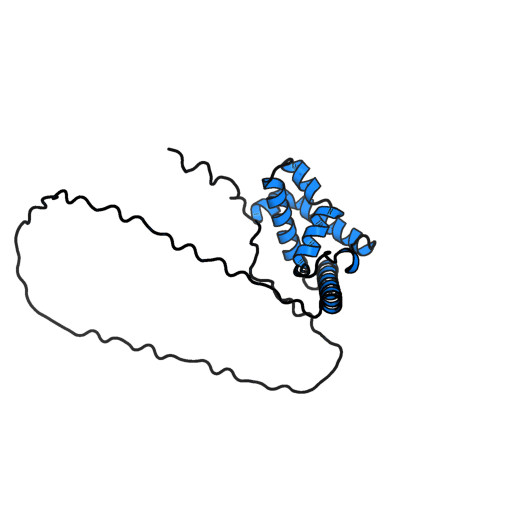.00 51.94 148 LYS A CA 1
ATOM 1182 C C . LYS A 1 148 ? 38.219 15.740 36.125 1.00 51.94 148 LYS A C 1
ATOM 1184 O O . LYS A 1 148 ? 37.518 16.602 36.648 1.00 51.94 148 LYS A O 1
ATOM 1189 N N . HIS A 1 149 ? 38.507 14.574 36.692 1.00 44.56 149 HIS A N 1
ATOM 1190 C CA . HIS A 1 149 ? 38.263 14.299 38.098 1.00 44.56 149 HIS A CA 1
ATOM 1191 C C . HIS A 1 149 ? 39.143 15.273 38.885 1.00 44.56 149 HIS A C 1
ATOM 1193 O O . HIS A 1 149 ? 40.370 15.208 38.801 1.00 44.56 149 HIS A O 1
ATOM 1199 N N . VAL A 1 150 ? 38.530 16.247 39.554 1.00 42.91 150 VAL A N 1
ATOM 1200 C CA . VAL A 1 150 ? 39.236 17.054 40.547 1.00 42.91 150 VAL A CA 1
ATOM 1201 C C . VAL A 1 150 ? 39.535 16.093 41.695 1.00 42.91 150 VAL A C 1
ATOM 1203 O O . VAL A 1 150 ? 38.630 15.435 42.207 1.00 42.91 150 VAL A O 1
ATOM 1206 N N . ASN A 1 151 ? 40.820 15.904 41.991 1.00 42.75 151 ASN A N 1
ATOM 1207 C CA . ASN A 1 151 ? 41.285 15.118 43.128 1.00 42.75 151 ASN A CA 1
ATOM 1208 C C . ASN A 1 151 ? 40.915 15.856 44.417 1.00 42.75 151 ASN A C 1
ATOM 1210 O O . ASN A 1 151 ? 41.739 16.577 44.969 1.00 42.75 151 ASN A O 1
ATOM 1214 N N . ASP A 1 152 ? 39.697 15.648 44.902 1.00 42.81 152 ASP A N 1
ATOM 1215 C CA . ASP A 1 152 ? 39.385 15.911 46.299 1.00 42.81 152 ASP A CA 1
ATOM 1216 C C . ASP A 1 152 ? 39.622 14.604 47.060 1.00 42.81 152 ASP A C 1
ATOM 1218 O O . ASP A 1 152 ? 38.926 13.602 46.883 1.00 42.81 152 ASP A O 1
ATOM 1222 N N . HIS A 1 153 ? 40.709 14.597 47.831 1.00 41.88 153 HIS A N 1
ATOM 1223 C CA . HIS A 1 153 ? 41.161 13.490 48.663 1.00 41.88 153 HIS A CA 1
ATOM 1224 C C . HIS A 1 153 ? 40.062 13.048 49.641 1.00 41.88 153 HIS A C 1
ATOM 1226 O O . HIS A 1 153 ? 39.882 13.646 50.701 1.00 41.88 153 HIS A O 1
ATOM 1232 N N . ILE A 1 154 ? 39.360 11.958 49.324 1.00 42.56 154 ILE A N 1
ATOM 1233 C CA . ILE A 1 154 ? 38.569 11.228 50.317 1.00 42.56 154 ILE A CA 1
ATOM 1234 C C . ILE A 1 154 ? 39.541 10.369 51.129 1.00 42.56 154 ILE A C 1
ATOM 1236 O O . ILE A 1 154 ? 40.088 9.378 50.648 1.00 42.56 154 ILE A O 1
ATOM 1240 N N . HIS A 1 155 ? 39.773 10.796 52.367 1.00 39.09 155 HIS A N 1
ATOM 1241 C CA . HIS A 1 155 ? 40.558 10.094 53.375 1.00 39.09 155 HIS A CA 1
ATOM 1242 C C . HIS A 1 155 ? 39.767 8.858 53.842 1.00 39.09 155 HIS A C 1
ATOM 1244 O O . HIS A 1 155 ? 38.856 8.970 54.658 1.00 39.09 155 HIS A O 1
ATOM 1250 N N . ILE A 1 156 ? 40.083 7.675 53.312 1.00 43.66 156 ILE A N 1
ATOM 1251 C CA . ILE A 1 156 ? 39.588 6.404 53.862 1.00 43.66 156 ILE A CA 1
ATOM 1252 C C . ILE A 1 156 ? 40.662 5.900 54.827 1.00 43.66 156 ILE A C 1
ATOM 1254 O O . ILE A 1 156 ? 41.791 5.630 54.420 1.00 43.66 156 ILE A O 1
ATOM 1258 N N . MET A 1 157 ? 40.338 5.858 56.121 1.00 33.25 157 MET A N 1
ATOM 1259 C CA . MET A 1 157 ? 41.231 5.321 57.145 1.00 33.25 157 MET A CA 1
ATOM 1260 C C . MET A 1 157 ? 41.350 3.801 56.994 1.00 33.25 157 MET A C 1
ATOM 1262 O O . MET A 1 157 ? 40.347 3.093 56.953 1.00 33.25 157 MET A O 1
ATOM 1266 N N . ASN A 1 158 ? 42.594 3.329 56.901 1.00 34.91 158 ASN A N 1
ATOM 1267 C CA . ASN A 1 158 ? 42.965 1.921 56.998 1.00 34.91 158 ASN A CA 1
ATOM 1268 C C . ASN A 1 158 ? 42.899 1.483 58.461 1.00 34.91 158 ASN A C 1
ATOM 1270 O O . ASN A 1 158 ? 43.677 1.993 59.269 1.00 34.91 158 ASN A O 1
ATOM 1274 N N . ASP A 1 159 ? 42.068 0.489 58.764 1.00 39.09 159 ASP A N 1
ATOM 1275 C CA . ASP A 1 159 ? 42.239 -0.320 59.968 1.00 39.09 159 ASP A CA 1
ATOM 1276 C C . ASP A 1 159 ? 42.886 -1.668 59.614 1.00 39.09 159 ASP A C 1
ATOM 1278 O O . ASP A 1 159 ? 42.699 -2.217 58.526 1.00 39.09 159 ASP A O 1
ATOM 1282 N N . HIS A 1 160 ? 43.768 -2.117 60.496 1.00 43.62 160 HIS A N 1
ATOM 1283 C CA . HIS A 1 160 ? 44.882 -3.020 60.216 1.00 43.62 160 HIS A CA 1
ATOM 1284 C C . HIS A 1 160 ? 44.545 -4.528 60.297 1.00 43.62 160 HIS A C 1
ATOM 1286 O O . HIS A 1 160 ? 43.877 -4.973 61.218 1.00 43.62 160 HIS A O 1
ATOM 1292 N N . GLN A 1 161 ? 45.165 -5.289 59.378 1.00 34.34 161 GLN A N 1
ATOM 1293 C CA . GLN A 1 161 ? 45.800 -6.621 59.525 1.00 34.34 161 GLN A CA 1
ATOM 1294 C C . GLN A 1 161 ? 45.002 -7.854 60.006 1.00 34.34 161 GLN A C 1
ATOM 1296 O O . GLN A 1 161 ? 44.606 -7.901 61.158 1.00 34.34 161 GLN A O 1
ATOM 1301 N N . ILE A 1 162 ? 45.021 -8.939 59.199 1.00 37.44 162 ILE A N 1
ATOM 1302 C CA . ILE A 1 162 ? 45.614 -10.261 59.550 1.00 37.44 162 ILE A CA 1
ATOM 1303 C C . ILE A 1 162 ? 46.240 -10.896 58.279 1.00 37.44 162 ILE A C 1
ATOM 1305 O O . ILE A 1 162 ? 45.722 -10.755 57.174 1.00 37.44 162 ILE A O 1
ATOM 1309 N N . GLN A 1 163 ? 47.400 -11.533 58.468 1.00 35.19 163 GLN A N 1
ATOM 1310 C CA . GLN A 1 163 ? 48.369 -12.088 57.506 1.00 35.19 163 GLN A CA 1
ATOM 1311 C C . GLN A 1 163 ? 48.008 -13.488 56.907 1.00 35.19 163 GLN A C 1
ATOM 1313 O O . GLN A 1 163 ? 46.977 -14.050 57.271 1.00 35.19 163 GLN A O 1
ATOM 1318 N N . PRO A 1 164 ? 48.820 -14.044 55.968 1.00 45.41 164 PRO A N 1
ATOM 1319 C CA . PRO A 1 164 ? 48.439 -15.048 54.967 1.00 45.41 164 PRO A CA 1
ATOM 1320 C C . PRO A 1 164 ? 48.809 -16.493 55.347 1.00 45.41 164 PRO A C 1
ATOM 1322 O O . PRO A 1 164 ? 49.738 -16.714 56.119 1.00 45.41 164 PRO A O 1
ATOM 1325 N N . ASN A 1 165 ? 48.176 -17.493 54.716 1.00 30.69 165 ASN A N 1
ATOM 1326 C CA . ASN A 1 165 ? 48.795 -18.814 54.552 1.00 30.69 165 ASN A CA 1
ATOM 1327 C C . ASN A 1 165 ? 48.211 -19.611 53.359 1.00 30.69 165 ASN A C 1
ATOM 1329 O O . ASN A 1 165 ? 47.030 -19.933 53.342 1.00 30.69 165 ASN A O 1
ATOM 1333 N N . ILE A 1 166 ? 49.081 -19.851 52.369 1.00 36.09 166 ILE A N 1
ATOM 1334 C CA . ILE A 1 166 ? 49.247 -20.991 51.439 1.00 36.09 166 ILE A CA 1
ATOM 1335 C C . ILE A 1 166 ? 47.994 -21.801 51.025 1.00 36.09 166 ILE A C 1
ATOM 1337 O O . ILE A 1 166 ? 47.341 -22.418 51.859 1.00 36.09 166 ILE A O 1
ATOM 1341 N N . THR A 1 167 ? 47.758 -21.940 49.708 1.00 29.72 167 THR A N 1
ATOM 1342 C CA . THR A 1 167 ? 47.869 -23.207 48.926 1.00 29.72 167 THR A CA 1
ATOM 1343 C C . THR A 1 167 ? 47.270 -23.029 47.515 1.00 29.72 167 THR A C 1
ATOM 1345 O O . THR A 1 167 ? 46.095 -22.711 47.361 1.00 29.72 167 THR A O 1
ATOM 1348 N N . ASN A 1 168 ? 48.088 -23.244 46.478 1.00 36.91 168 ASN A N 1
ATOM 1349 C CA . ASN A 1 168 ? 47.680 -23.383 45.068 1.00 36.91 168 ASN A CA 1
ATOM 1350 C C . ASN A 1 168 ? 46.809 -24.646 44.884 1.00 36.91 168 ASN A C 1
ATOM 1352 O O . ASN A 1 168 ? 47.102 -25.664 45.510 1.00 36.91 168 ASN A O 1
ATOM 1356 N N . PRO A 1 169 ? 45.850 -24.667 43.941 1.00 40.00 169 PRO A N 1
ATOM 1357 C CA . PRO A 1 169 ? 46.179 -25.386 42.708 1.00 40.00 169 PRO A CA 1
ATOM 1358 C C . PRO A 1 169 ? 45.640 -24.749 41.420 1.00 40.00 169 PRO A C 1
ATOM 1360 O O . PRO A 1 169 ? 44.663 -24.004 41.391 1.00 40.00 169 PRO A O 1
ATOM 1363 N N . GLN A 1 170 ? 46.338 -25.097 40.338 1.00 32.25 170 GLN A N 1
ATOM 1364 C CA . GLN A 1 170 ? 46.048 -24.771 38.949 1.00 32.25 170 GLN A CA 1
ATOM 1365 C C . GLN A 1 170 ? 44.595 -25.029 38.544 1.00 32.25 170 GLN A C 1
ATOM 1367 O O . GLN A 1 170 ? 44.082 -26.126 38.751 1.00 32.25 170 GLN A O 1
ATOM 1372 N N . ASN A 1 171 ? 44.008 -24.078 37.814 1.00 33.97 171 ASN A N 1
ATOM 1373 C CA . ASN A 1 171 ? 42.871 -24.350 36.943 1.00 33.97 171 ASN A CA 1
ATOM 1374 C C . ASN A 1 171 ? 43.280 -24.173 35.480 1.00 33.97 171 ASN A C 1
ATOM 1376 O O . ASN A 1 171 ? 43.693 -23.100 35.040 1.00 33.97 171 ASN A O 1
ATOM 1380 N N . TYR A 1 172 ? 43.179 -25.285 34.761 1.00 37.66 172 TYR A N 1
ATOM 1381 C CA . TYR A 1 172 ? 43.415 -25.431 33.337 1.00 37.66 172 TYR A CA 1
ATOM 1382 C C . TYR A 1 172 ? 42.334 -24.695 32.534 1.00 37.66 172 TYR A C 1
ATOM 1384 O O . TYR A 1 172 ? 41.142 -24.821 32.806 1.00 37.66 172 TYR A O 1
ATOM 1392 N N . LEU A 1 173 ? 42.766 -23.951 31.515 1.00 38.84 173 LEU A N 1
ATOM 1393 C CA . LEU A 1 173 ? 41.914 -23.428 30.448 1.00 38.84 173 LEU A CA 1
ATOM 1394 C C . LEU A 1 173 ? 41.475 -24.594 29.539 1.00 38.84 173 LEU A C 1
ATOM 1396 O O . LEU A 1 173 ? 42.352 -25.272 28.999 1.00 38.84 173 LEU A O 1
ATOM 1400 N N . PRO A 1 174 ? 40.178 -24.814 29.270 1.00 38.53 174 PRO A N 1
ATOM 1401 C CA . PRO A 1 174 ? 39.785 -25.664 28.156 1.00 38.53 174 PRO A CA 1
ATOM 1402 C C . PRO A 1 174 ? 39.815 -24.866 26.842 1.00 38.53 174 PRO A C 1
ATOM 1404 O O . PRO A 1 174 ? 39.112 -23.867 26.678 1.00 38.53 174 PRO A O 1
ATOM 1407 N N . GLN A 1 175 ? 40.639 -25.326 25.894 1.00 36.25 175 GLN A N 1
ATOM 1408 C CA . GLN A 1 175 ? 40.614 -24.909 24.490 1.00 36.25 175 GLN A CA 1
ATOM 1409 C C . GLN A 1 175 ? 39.233 -25.196 23.884 1.00 36.25 175 GLN A C 1
ATOM 1411 O O . GLN A 1 175 ? 38.795 -26.345 23.851 1.00 36.25 175 GLN A O 1
ATOM 1416 N N . GLN A 1 176 ? 38.566 -24.174 23.344 1.00 41.62 176 GLN A N 1
ATOM 1417 C CA . GLN A 1 176 ? 37.445 -24.398 22.434 1.00 41.62 176 GLN A CA 1
ATOM 1418 C C . GLN A 1 176 ? 37.991 -24.785 21.058 1.00 41.62 176 GLN A C 1
ATOM 1420 O O . GLN A 1 176 ? 38.602 -23.973 20.364 1.00 41.62 176 GLN A O 1
ATOM 1425 N N . GLN A 1 177 ? 37.773 -26.042 20.677 1.00 41.50 177 GLN A N 1
ATOM 1426 C CA . GLN A 1 177 ? 37.980 -26.518 19.315 1.00 41.50 177 GLN A CA 1
ATOM 1427 C C . GLN A 1 177 ? 36.971 -25.829 18.386 1.00 41.50 177 GLN A C 1
ATOM 1429 O O . GLN A 1 177 ? 35.759 -25.917 18.585 1.00 41.50 177 GLN A O 1
ATOM 1434 N N . GLN A 1 178 ? 37.480 -25.132 17.370 1.00 35.81 178 GLN A N 1
ATOM 1435 C CA . GLN A 1 178 ? 36.679 -24.639 16.256 1.00 35.81 178 GLN A CA 1
ATOM 1436 C C . GLN A 1 178 ? 36.216 -25.831 15.416 1.00 35.81 178 GLN A C 1
ATOM 1438 O O . GLN A 1 178 ? 37.018 -26.465 14.732 1.00 35.81 178 GLN A O 1
ATOM 1443 N N . ILE A 1 179 ? 34.919 -26.121 15.447 1.00 35.56 179 ILE A N 1
ATOM 1444 C CA . ILE A 1 179 ? 34.289 -27.039 14.501 1.00 35.56 179 ILE A CA 1
ATOM 1445 C C . ILE A 1 179 ? 33.691 -26.176 13.388 1.00 35.56 179 ILE A C 1
ATOM 1447 O O . ILE A 1 179 ? 32.660 -25.531 13.570 1.00 35.56 179 ILE A O 1
ATOM 1451 N N . SER A 1 180 ? 34.369 -26.129 12.244 1.00 36.22 180 SER A N 1
ATOM 1452 C CA . SER A 1 180 ? 33.813 -25.596 10.997 1.00 36.22 180 SER A CA 1
ATOM 1453 C C . SER A 1 180 ? 32.853 -26.627 10.396 1.00 36.22 180 SER A C 1
ATOM 1455 O O . SER A 1 180 ? 33.290 -27.750 10.139 1.00 36.22 180 SER A O 1
ATOM 1457 N N . PRO A 1 181 ? 31.584 -26.301 10.101 1.00 38.12 181 PRO A N 1
ATOM 1458 C CA . PRO A 1 181 ? 30.773 -27.163 9.256 1.00 38.12 181 PRO A CA 1
ATOM 1459 C C . PRO A 1 181 ? 31.184 -26.988 7.786 1.00 38.12 181 PRO A C 1
ATOM 1461 O O . PRO A 1 181 ? 31.157 -25.883 7.239 1.00 38.12 181 PRO A O 1
ATOM 1464 N N . GLN A 1 182 ? 31.586 -28.098 7.162 1.00 30.48 182 GLN A N 1
ATOM 1465 C CA . GLN A 1 182 ? 31.785 -28.215 5.718 1.00 30.48 182 GLN A CA 1
ATOM 1466 C C . GLN A 1 182 ? 30.472 -27.909 4.984 1.00 30.48 182 GLN A C 1
ATOM 1468 O O . GLN A 1 182 ? 29.433 -28.497 5.277 1.00 30.48 182 GLN A O 1
ATOM 1473 N N . LEU A 1 183 ? 30.532 -26.996 4.014 1.00 31.75 183 LEU A N 1
ATOM 1474 C CA . LEU A 1 183 ? 29.444 -26.731 3.081 1.00 31.75 183 LEU A CA 1
ATOM 1475 C C . LEU A 1 183 ? 29.536 -27.761 1.947 1.00 31.75 183 LEU A C 1
ATOM 1477 O O . LEU A 1 183 ? 30.357 -27.619 1.042 1.00 31.75 183 LEU A O 1
ATOM 1481 N N . THR A 1 184 ? 28.732 -28.819 2.005 1.00 36.72 184 THR A N 1
ATOM 1482 C CA . THR A 1 184 ? 28.616 -29.775 0.901 1.00 36.72 184 THR A CA 1
ATOM 1483 C C . THR A 1 184 ? 27.900 -29.084 -0.260 1.00 36.72 184 THR A C 1
ATOM 1485 O O . THR A 1 184 ? 26.706 -28.799 -0.182 1.00 36.72 184 THR A O 1
ATOM 1488 N N . GLN A 1 185 ? 28.635 -28.774 -1.328 1.00 34.78 185 GLN A N 1
ATOM 1489 C CA . GLN A 1 185 ? 28.051 -28.391 -2.611 1.00 34.78 185 GLN A CA 1
ATOM 1490 C C . GLN A 1 185 ? 27.388 -29.634 -3.213 1.00 34.78 185 GLN A C 1
ATOM 1492 O O . GLN A 1 185 ? 28.072 -30.602 -3.538 1.00 34.78 185 GLN A O 1
ATOM 1497 N N . GLN A 1 186 ? 26.062 -29.625 -3.335 1.00 32.06 186 GLN A N 1
ATOM 1498 C CA . GLN A 1 186 ? 25.373 -30.503 -4.275 1.00 32.06 186 GLN A CA 1
ATOM 1499 C C . GLN A 1 186 ? 25.135 -29.720 -5.562 1.00 32.06 186 GLN A C 1
ATOM 1501 O O . GLN A 1 186 ? 24.294 -28.825 -5.620 1.00 32.06 186 GLN A O 1
ATOM 1506 N N . ASP A 1 187 ? 25.929 -30.064 -6.572 1.00 30.33 187 ASP A N 1
ATOM 1507 C CA . ASP A 1 187 ? 25.681 -29.741 -7.968 1.00 30.33 187 ASP A CA 1
ATOM 1508 C C . ASP A 1 187 ? 24.402 -30.447 -8.431 1.00 30.33 187 ASP A C 1
ATOM 1510 O O . ASP A 1 187 ? 24.340 -31.674 -8.480 1.00 30.33 187 ASP A O 1
ATOM 1514 N N . PHE A 1 188 ? 23.402 -29.668 -8.837 1.00 32.66 188 PHE A N 1
ATOM 1515 C CA . PHE A 1 188 ? 22.374 -30.132 -9.763 1.00 32.66 188 PHE A CA 1
ATOM 1516 C C . PHE A 1 188 ? 22.359 -29.193 -10.965 1.00 32.66 188 PHE A C 1
ATOM 1518 O O . PHE A 1 188 ? 21.650 -28.190 -11.015 1.00 32.66 188 PHE A O 1
ATOM 1525 N N . SER A 1 189 ? 23.183 -29.543 -11.949 1.00 31.00 189 SER A N 1
ATOM 1526 C CA . SER A 1 189 ? 22.975 -29.130 -13.332 1.00 31.00 189 SER A CA 1
ATOM 1527 C C . SER A 1 189 ? 21.872 -30.007 -13.926 1.00 31.00 189 SER A C 1
ATOM 1529 O O . SER A 1 189 ? 22.041 -31.218 -13.948 1.00 31.00 189 SER A O 1
ATOM 1531 N N . TYR A 1 190 ? 20.751 -29.422 -14.359 1.00 31.72 190 TYR A N 1
ATOM 1532 C CA . TYR A 1 190 ? 20.160 -29.584 -15.699 1.00 31.72 190 TYR A CA 1
ATOM 1533 C C . TYR A 1 190 ? 18.869 -28.755 -15.838 1.00 31.72 190 TYR A C 1
ATOM 1535 O O . TYR A 1 190 ? 18.068 -28.603 -14.921 1.00 31.72 190 TYR A O 1
ATOM 1543 N N . SER A 1 191 ? 18.739 -28.179 -17.026 1.00 36.16 191 SER A N 1
ATOM 1544 C CA . SER A 1 191 ? 17.837 -27.117 -17.461 1.00 36.16 191 SER A CA 1
ATOM 1545 C C . SER A 1 191 ? 16.358 -27.505 -17.608 1.00 36.16 191 SER A C 1
ATOM 1547 O O . SER A 1 191 ? 16.046 -28.570 -18.128 1.00 36.16 191 SER A O 1
ATOM 1549 N N . SER A 1 192 ? 15.459 -26.551 -17.331 1.00 30.44 192 SER A N 1
ATOM 1550 C CA . SER A 1 192 ? 14.179 -26.370 -18.044 1.00 30.44 192 SER A CA 1
ATOM 1551 C C . SER A 1 192 ? 13.690 -24.914 -17.888 1.00 30.44 192 SER A C 1
ATOM 1553 O O . SER A 1 192 ? 13.729 -24.384 -16.773 1.00 30.44 192 SER A O 1
ATOM 1555 N N . PRO A 1 193 ? 13.278 -24.213 -18.965 1.00 38.44 193 PRO A N 1
ATOM 1556 C CA . PRO A 1 193 ? 12.737 -22.862 -18.874 1.00 38.44 193 PRO A CA 1
ATOM 1557 C C . PRO A 1 193 ? 11.260 -22.939 -18.457 1.00 38.44 193 PRO A C 1
ATOM 1559 O O . PRO A 1 193 ? 10.537 -23.808 -18.923 1.00 38.44 193 PRO A O 1
ATOM 1562 N N . TYR A 1 194 ? 10.801 -22.000 -17.628 1.00 38.84 194 TYR A N 1
ATOM 1563 C CA . TYR A 1 194 ? 9.423 -21.886 -17.111 1.00 38.84 194 TYR A CA 1
ATOM 1564 C C . TYR A 1 194 ? 9.065 -22.764 -15.905 1.00 38.84 194 TYR A C 1
ATOM 1566 O O . TYR A 1 194 ? 8.158 -23.578 -15.965 1.00 38.84 194 TYR A O 1
ATOM 1574 N N . GLN A 1 195 ? 9.691 -22.486 -14.762 1.00 32.12 195 GLN A N 1
ATOM 1575 C CA . GLN A 1 195 ? 9.038 -22.521 -13.446 1.00 32.12 195 GLN A CA 1
ATOM 1576 C C . GLN A 1 195 ? 9.932 -21.755 -12.462 1.00 32.12 195 GLN A C 1
ATOM 1578 O O . GLN A 1 195 ? 10.775 -22.317 -11.775 1.00 32.12 195 GLN A O 1
ATOM 1583 N N . HIS A 1 196 ? 9.823 -20.422 -12.451 1.00 38.34 196 HIS A N 1
ATOM 1584 C CA . HIS A 1 196 ? 10.377 -19.649 -11.339 1.00 38.34 196 HIS A CA 1
ATOM 1585 C C . HIS A 1 196 ? 9.410 -19.802 -10.168 1.00 38.34 196 HIS A C 1
ATOM 1587 O O . HIS A 1 196 ? 8.403 -19.095 -10.091 1.00 38.34 196 HIS A O 1
ATOM 1593 N N . GLU A 1 197 ? 9.708 -20.750 -9.281 1.00 35.22 197 GLU A N 1
ATOM 1594 C CA . GLU A 1 197 ? 9.184 -20.742 -7.922 1.00 35.22 197 GLU A CA 1
ATOM 1595 C C . GLU A 1 197 ? 9.364 -19.326 -7.364 1.00 35.22 197 GLU A C 1
ATOM 1597 O O . GLU A 1 197 ? 10.479 -18.800 -7.277 1.00 35.22 197 GLU A O 1
ATOM 1602 N N . ILE A 1 198 ? 8.253 -18.654 -7.054 1.00 43.78 198 ILE A N 1
ATOM 1603 C CA . ILE A 1 198 ? 8.286 -17.354 -6.387 1.00 43.78 198 ILE A CA 1
ATOM 1604 C C . ILE A 1 198 ? 8.712 -17.638 -4.946 1.00 43.78 198 ILE A C 1
ATOM 1606 O O . ILE A 1 198 ? 7.880 -17.776 -4.051 1.00 43.78 198 ILE A O 1
ATOM 1610 N N . LEU A 1 199 ? 10.024 -17.760 -4.731 1.00 39.91 199 LEU A N 1
ATOM 1611 C CA . LEU A 1 199 ? 10.625 -17.780 -3.407 1.00 39.91 199 LEU A CA 1
ATOM 1612 C C . LEU A 1 199 ? 10.243 -16.468 -2.723 1.00 39.91 199 LEU A C 1
ATOM 1614 O O . LEU A 1 199 ? 10.751 -15.388 -3.042 1.00 39.91 199 LEU A O 1
ATOM 1618 N N . CYS A 1 200 ? 9.277 -16.566 -1.813 1.00 38.28 200 CYS A N 1
ATOM 1619 C CA . CYS A 1 200 ? 8.832 -15.468 -0.977 1.00 38.28 200 CYS A CA 1
ATOM 1620 C C . CYS A 1 200 ? 9.956 -15.140 0.007 1.00 38.28 200 CYS A C 1
ATOM 1622 O O . CYS A 1 200 ? 9.972 -15.624 1.134 1.00 38.28 200 CYS A O 1
ATOM 1624 N N . TYR A 1 201 ? 10.914 -14.319 -0.422 1.00 39.09 201 TYR A N 1
ATOM 1625 C CA . TYR A 1 201 ? 11.873 -13.731 0.497 1.00 39.09 201 TYR A CA 1
ATOM 1626 C C . TYR A 1 201 ? 11.110 -12.819 1.456 1.00 39.09 201 TYR A C 1
ATOM 1628 O O . TYR A 1 201 ? 10.533 -11.798 1.072 1.00 39.09 201 TYR A O 1
ATOM 1636 N N . SER A 1 202 ? 11.094 -13.206 2.726 1.00 36.31 202 SER A N 1
ATOM 1637 C CA . SER A 1 202 ? 10.811 -12.308 3.830 1.00 36.31 202 SER A CA 1
ATOM 1638 C C . SER A 1 202 ? 11.854 -11.191 3.773 1.00 36.31 202 SER A C 1
ATOM 1640 O O . SER A 1 202 ? 13.012 -11.399 4.121 1.00 36.31 202 SER A O 1
ATOM 1642 N N . ASP A 1 203 ? 11.449 -10.010 3.287 1.00 37.53 203 ASP A N 1
ATOM 1643 C CA . ASP A 1 203 ? 12.231 -8.768 3.349 1.00 37.53 203 ASP A CA 1
ATOM 1644 C C . ASP A 1 203 ? 12.460 -8.417 4.835 1.00 37.53 203 ASP A C 1
ATOM 1646 O O . ASP A 1 203 ? 11.759 -7.611 5.454 1.00 37.53 203 ASP A O 1
ATOM 1650 N N . GLY A 1 204 ? 13.432 -9.097 5.438 1.00 37.81 204 GLY A N 1
ATOM 1651 C CA . GLY A 1 204 ? 14.013 -8.769 6.720 1.00 37.81 204 GLY A CA 1
ATOM 1652 C C . GLY A 1 204 ? 14.868 -7.521 6.553 1.00 37.81 204 GLY A C 1
ATOM 1653 O O . GLY A 1 204 ? 15.838 -7.517 5.802 1.00 37.81 204 GLY A O 1
ATOM 1654 N N . ASN A 1 205 ? 14.517 -6.483 7.307 1.00 38.22 205 ASN A N 1
ATOM 1655 C CA . ASN A 1 205 ? 15.321 -5.290 7.569 1.00 38.22 205 ASN A CA 1
ATOM 1656 C C . ASN A 1 205 ? 15.455 -4.281 6.414 1.00 38.22 205 ASN A C 1
ATOM 1658 O O . ASN A 1 205 ? 16.417 -4.275 5.652 1.00 38.22 205 ASN A O 1
ATOM 1662 N N . ASN A 1 206 ? 14.540 -3.306 6.393 1.00 34.50 206 ASN A N 1
ATOM 1663 C CA . ASN A 1 206 ? 14.888 -1.890 6.598 1.00 34.50 206 ASN A CA 1
ATOM 1664 C C . ASN A 1 206 ? 13.616 -1.030 6.619 1.00 34.50 206 ASN A C 1
ATOM 1666 O O . ASN A 1 206 ? 13.256 -0.381 5.639 1.00 34.50 206 ASN A O 1
ATOM 1670 N N . LEU A 1 207 ? 12.951 -0.985 7.774 1.00 31.80 207 LEU A N 1
ATOM 1671 C CA . LEU A 1 207 ? 12.007 0.085 8.087 1.00 31.80 207 LEU A CA 1
ATOM 1672 C C . LEU A 1 207 ? 12.783 1.256 8.719 1.00 31.80 207 LEU A C 1
ATOM 1674 O O . LEU A 1 207 ? 12.576 1.591 9.879 1.00 31.80 207 LEU A O 1
ATOM 1678 N N . TYR A 1 208 ? 13.709 1.863 7.973 1.00 28.92 208 TYR A N 1
ATOM 1679 C CA . TYR A 1 208 ? 14.189 3.207 8.302 1.00 28.92 208 TYR A CA 1
ATOM 1680 C C . TYR A 1 208 ? 13.284 4.200 7.578 1.00 28.92 208 TYR A C 1
ATOM 1682 O O . TYR A 1 208 ? 13.440 4.460 6.386 1.00 28.92 208 TYR A O 1
ATOM 1690 N N . ILE A 1 209 ? 12.289 4.703 8.303 1.00 35.03 209 ILE A N 1
ATOM 1691 C CA . ILE A 1 209 ? 11.431 5.806 7.870 1.00 35.03 209 ILE A CA 1
ATOM 1692 C C . ILE A 1 209 ? 11.988 7.074 8.530 1.00 35.03 209 ILE A C 1
ATOM 1694 O O . ILE A 1 209 ? 12.075 7.131 9.756 1.00 35.03 209 ILE A O 1
ATOM 1698 N N . PHE A 1 210 ? 12.410 8.040 7.707 1.00 31.33 210 PHE A N 1
ATOM 1699 C CA . PHE A 1 210 ? 12.684 9.423 8.118 1.00 31.33 210 PHE A CA 1
ATOM 1700 C C . PHE A 1 210 ? 11.379 10.181 8.378 1.00 31.33 210 PHE A C 1
ATOM 1702 O O . PHE A 1 210 ? 10.396 9.920 7.644 1.00 31.33 210 PHE A O 1
#

pLDDT: mean 71.07, std 25.87, range [28.92, 97.38]

Radius of gyration: 28.95 Å; chains: 1; bounding box: 62×48×80 Å

Organism: Rhizophagus irregularis (strain DAOM 181602 / DAOM 197198 / MUCL 43194) (NCBI:txid747089)

Foldseek 3Di:
DDPPPPPPQDPQDVVNLCVVCVVVLVQLVVLLVVCVVVVVADALVNQADPDQADDRDALLRSQLVCSVPPSCLLVVLCVVPNDDPSSVVSSSSSSNVSLVVDDCPDPSSVVSRVRSVVNNVVSCVVRVPYDHDDPDPDPPPPPDPPDPPDPPDDDDDDDDDDDDDDDDDDDDDDDDDDDDDDDDDDDDDDDDPDDDPPPPPPPPDDPPDD

Secondary structure (DSSP, 8-state):
--SGGGS-S----HHHHHHHHHHHHHHHHHHHHHHHHTT-S--TTTT--SSTTSPPPPHHHHHHHHHHHTS-HHHHHHHHH-SSHHHHHHHHHHHHHHHHHS-TTSHHHHHHHHHHHHHHHHHHHH-TT---------------------------PPPP-----------PPPP----PPP----------SS----------S-----